Protein AF-H3H692-F1 (afdb_monomer_lite)

InterPro domains:
  IPR031825 RXLR phytopathogen effector protein [PF16810] (2-110)

Organism: Phytophthora ramorum (NCBI:txid164328)

pLDDT: mean 73.51, std 23.96, range [23.89, 97.88]

Secondary structure (DSSP, 8-state):
--STTTTTTTTS--S--------------------------------------------------SS-HHHHHHHHHHHHHHTT--HHHHHHHTT-TT--HHHHHTSTTHHHHHHHHHHHHHHHHHHHHHTT--HHHHHHHTTGGGS-TTTGGGSHHHHHHHHHHHHHHHHHHHHHTTT--------SSHHHHHHHHHHHHHTT--HHHHHHHTT-SSS-HHHHHTSTTHHHHHHHHHHHHHHHHHHHHHTT--HHHHHHHTT-TTS-HHHHTT-HHHHHHHHHHHHHHHHHHHHHHTTPPP---S---HHHHHHHHHHHHHTT--GGGG--------

Foldseek 3Di:
DPCVVVVVVPPPPPDDDDDDDDDDDDDDDDDDDDDDDDDDDDDDDDDDDDDDDDDDDDDDDDDPPDDDPPPVLVVVLVVCVVVVPDLVRVCVVLVNPPPDDPRLVPDPSNVSSVVSVVVNLVVVLVVCVVVVPDLQNLCVVLVLVVDDLVCSCVDPSLVSSLVSLLVNLVVQVVCVVVVHDDDAACYD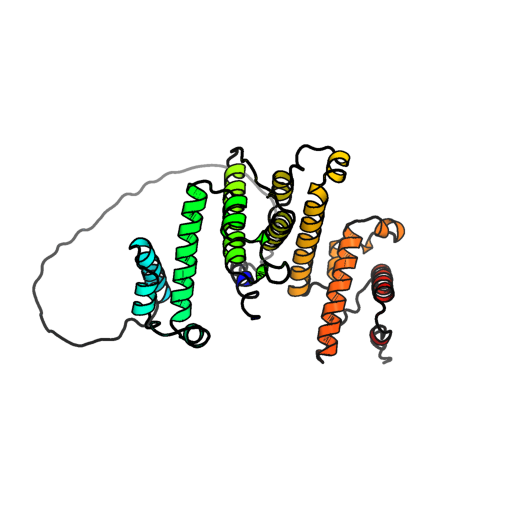DPSSNLSSLVSCLVSVPDLVSLCVNLVNPPDDPVRLVPDPSNVSSVSSVVSNLVVVLVVCLVVVPDLQNLCVVLVVVVDDPVVLVVDPSNVSSLVSLLVNVVVLVVCVVVVHDDDDDPDDDPSRVVSSVVSCVVVVHDCVVVPDPPPPPD

Radius of gyration: 30.0 Å; chains: 1; bounding box: 75×74×77 Å

Structure (mmCIF, N/CA/C/O backbone):
data_AF-H3H692-F1
#
_entry.id   AF-H3H692-F1
#
loop_
_atom_site.group_PDB
_atom_site.id
_atom_site.type_symbol
_atom_site.label_atom_id
_atom_site.label_alt_id
_atom_site.label_comp_id
_atom_site.label_asym_id
_atom_site.label_entity_id
_atom_site.label_seq_id
_atom_site.pdbx_PDB_ins_code
_atom_site.Cartn_x
_atom_site.Cartn_y
_atom_site.Cartn_z
_atom_site.occupancy
_atom_site.B_iso_or_equiv
_atom_site.auth_seq_id
_atom_site.auth_comp_id
_atom_site.auth_asym_id
_atom_site.auth_atom_id
_atom_site.pdbx_PDB_model_num
ATOM 1 N N . MET A 1 1 ? 8.472 2.999 17.090 1.00 39.91 1 MET A N 1
ATOM 2 C CA . MET A 1 1 ? 7.746 3.165 15.808 1.00 39.91 1 MET A CA 1
ATOM 3 C C . MET A 1 1 ? 8.590 2.717 14.602 1.00 39.91 1 MET A C 1
ATOM 5 O O . MET A 1 1 ? 8.836 3.499 13.700 1.00 39.91 1 MET A O 1
ATOM 9 N N . ARG A 1 2 ? 9.050 1.455 14.575 1.00 30.89 2 ARG A N 1
ATOM 10 C CA . ARG A 1 2 ? 9.648 0.794 13.387 1.00 30.89 2 ARG A CA 1
ATOM 11 C C . ARG A 1 2 ? 9.277 -0.700 13.268 1.00 30.89 2 ARG A C 1
ATOM 13 O O . ARG A 1 2 ? 9.688 -1.359 12.329 1.00 30.89 2 ARG A O 1
ATOM 20 N N . LEU A 1 3 ? 8.464 -1.226 14.191 1.00 28.61 3 LEU A N 1
ATOM 21 C CA . LEU A 1 3 ? 8.067 -2.642 14.246 1.00 28.61 3 LEU A CA 1
ATOM 22 C C . LEU A 1 3 ? 6.718 -2.935 13.567 1.00 28.61 3 LEU A C 1
ATOM 24 O O . LEU A 1 3 ? 6.466 -4.065 13.170 1.00 28.61 3 LEU A O 1
ATOM 28 N N . TYR A 1 4 ? 5.877 -1.918 13.362 1.00 33.31 4 TYR A N 1
ATOM 29 C CA . TYR A 1 4 ? 4.531 -2.100 12.805 1.00 33.31 4 TYR A CA 1
ATOM 30 C C . TYR A 1 4 ? 4.496 -2.264 11.273 1.00 33.31 4 TYR A C 1
ATOM 32 O O . TYR A 1 4 ? 3.526 -2.792 10.744 1.00 33.31 4 TYR A O 1
ATOM 40 N N . ILE A 1 5 ? 5.570 -1.897 10.562 1.00 40.03 5 ILE A N 1
ATOM 41 C CA . ILE A 1 5 ? 5.707 -2.147 9.113 1.00 40.03 5 ILE A CA 1
ATOM 42 C C . ILE A 1 5 ? 6.180 -3.590 8.838 1.00 40.03 5 ILE A C 1
ATOM 44 O O . ILE A 1 5 ? 5.895 -4.141 7.782 1.00 40.03 5 ILE A O 1
ATOM 48 N N . ILE A 1 6 ? 6.826 -4.248 9.808 1.00 36.16 6 ILE A N 1
ATOM 49 C CA . ILE A 1 6 ? 7.352 -5.615 9.647 1.00 36.16 6 ILE A CA 1
ATOM 50 C C . ILE A 1 6 ? 6.249 -6.674 9.843 1.00 36.16 6 ILE A C 1
ATOM 52 O O . ILE A 1 6 ? 6.277 -7.727 9.211 1.00 36.16 6 ILE A O 1
ATOM 56 N N . LEU A 1 7 ? 5.223 -6.390 10.650 1.00 32.09 7 LEU A N 1
ATOM 57 C CA . LEU A 1 7 ? 4.188 -7.374 10.996 1.00 32.09 7 LEU A CA 1
ATOM 58 C C . LEU A 1 7 ? 3.193 -7.685 9.863 1.00 32.09 7 LEU A C 1
ATOM 60 O O . LEU A 1 7 ? 2.619 -8.769 9.854 1.00 32.09 7 LEU A O 1
ATOM 64 N N . MET A 1 8 ? 3.054 -6.814 8.859 1.00 36.25 8 MET A N 1
ATOM 65 C CA . MET A 1 8 ? 2.225 -7.104 7.676 1.00 36.25 8 MET A CA 1
ATOM 66 C C . MET A 1 8 ? 2.935 -7.998 6.640 1.00 36.25 8 MET A C 1
ATOM 68 O O . MET A 1 8 ? 2.281 -8.517 5.741 1.00 36.25 8 MET A O 1
ATOM 72 N N . ALA A 1 9 ? 4.249 -8.225 6.769 1.00 33.97 9 ALA A N 1
ATOM 73 C CA . ALA A 1 9 ? 5.021 -9.082 5.862 1.00 33.97 9 ALA A CA 1
ATOM 74 C C . ALA A 1 9 ? 5.167 -10.541 6.349 1.00 33.97 9 ALA A C 1
ATOM 76 O O . ALA A 1 9 ? 5.563 -11.407 5.576 1.00 33.97 9 ALA A O 1
ATOM 77 N N . ALA A 1 10 ? 4.836 -10.846 7.609 1.00 31.45 10 ALA A N 1
ATOM 78 C CA . ALA A 1 10 ? 5.155 -12.140 8.228 1.00 31.45 10 ALA A CA 1
ATOM 79 C C . ALA A 1 10 ? 4.067 -13.229 8.096 1.00 31.45 10 ALA A C 1
ATOM 81 O O . ALA A 1 10 ? 4.288 -14.357 8.527 1.00 31.45 10 ALA A O 1
ATOM 82 N N . VAL A 1 11 ? 2.905 -12.938 7.498 1.00 32.97 11 VAL A N 1
ATOM 83 C CA . VAL A 1 11 ? 1.755 -13.873 7.476 1.00 32.97 11 VAL A CA 1
ATOM 84 C C . VAL A 1 11 ? 1.663 -14.718 6.187 1.00 32.97 11 VAL A C 1
ATOM 86 O O . VAL A 1 11 ? 0.838 -15.619 6.113 1.00 32.97 11 VAL A O 1
ATOM 89 N N . PHE A 1 12 ? 2.544 -14.531 5.194 1.00 36.47 12 PHE A N 1
ATOM 90 C CA . PHE A 1 12 ? 2.452 -15.248 3.903 1.00 36.47 12 PHE A CA 1
ATOM 91 C C . PHE A 1 12 ? 3.650 -16.139 3.513 1.00 36.47 12 PHE A C 1
ATOM 93 O O . PHE A 1 12 ? 3.711 -16.601 2.377 1.00 36.47 12 PHE A O 1
ATOM 100 N N . SER A 1 13 ? 4.560 -16.470 4.437 1.00 32.00 13 SER A N 1
ATOM 101 C CA . SER A 1 13 ? 5.749 -17.301 4.132 1.00 32.00 13 SER A CA 1
ATOM 102 C C . SER A 1 13 ? 5.693 -18.748 4.641 1.00 32.00 13 SER A C 1
ATOM 104 O O . SER A 1 13 ? 6.731 -19.345 4.916 1.00 32.00 13 SER A O 1
ATOM 106 N N . GLN A 1 14 ? 4.511 -19.358 4.744 1.00 31.31 14 GLN A N 1
ATOM 107 C CA . GLN A 1 14 ? 4.393 -20.797 5.014 1.00 31.31 14 GLN A CA 1
ATOM 108 C C . GLN A 1 14 ? 3.397 -21.454 4.062 1.00 31.31 14 GLN A C 1
ATOM 110 O O . GLN A 1 14 ? 2.256 -21.686 4.431 1.00 31.31 14 GLN A O 1
ATOM 115 N N . LEU A 1 15 ? 3.846 -21.745 2.836 1.00 36.84 15 LEU A N 1
ATOM 116 C CA . LEU A 1 15 ? 3.516 -22.974 2.099 1.00 36.84 15 LEU A CA 1
ATOM 117 C C . LEU A 1 15 ? 4.352 -23.038 0.804 1.00 36.84 15 LEU A C 1
ATOM 119 O O . LEU A 1 15 ? 3.870 -22.712 -0.273 1.00 36.84 15 LEU A O 1
ATOM 123 N N . ALA A 1 16 ? 5.628 -23.421 0.905 1.00 33.88 16 ALA A N 1
ATOM 124 C CA . ALA A 1 16 ? 6.398 -23.942 -0.233 1.00 33.88 16 ALA A CA 1
ATOM 125 C C . ALA A 1 16 ? 7.720 -24.567 0.240 1.00 33.88 16 ALA A C 1
ATOM 127 O O . ALA A 1 16 ? 8.800 -24.078 -0.069 1.00 33.88 16 ALA A O 1
ATOM 128 N N . THR A 1 17 ? 7.648 -25.667 0.985 1.00 34.16 17 THR A N 1
ATOM 129 C CA . THR A 1 17 ? 8.783 -26.588 1.127 1.00 34.16 17 THR A CA 1
ATOM 130 C C . THR A 1 17 ? 8.265 -28.012 1.225 1.00 34.16 17 THR A C 1
ATOM 132 O O . THR A 1 17 ? 7.883 -28.476 2.293 1.00 34.16 17 THR A O 1
ATOM 135 N N . SER A 1 18 ? 8.242 -28.705 0.088 1.00 32.44 18 SER A N 1
ATOM 136 C CA . SER A 1 18 ? 8.521 -30.142 -0.029 1.00 32.44 18 SER A CA 1
ATOM 137 C C . SER A 1 18 ? 8.597 -30.506 -1.510 1.00 32.44 18 SER A C 1
ATOM 139 O O . SER A 1 18 ? 7.632 -30.297 -2.239 1.00 32.44 18 SER A O 1
ATOM 141 N N . GLY A 1 19 ? 9.732 -31.061 -1.940 1.00 31.19 19 GLY A N 1
ATOM 142 C CA . GLY A 1 19 ? 9.829 -31.772 -3.215 1.00 31.19 19 GLY A CA 1
ATOM 143 C C . GLY A 1 19 ? 11.174 -31.647 -3.924 1.00 31.19 19 GLY A C 1
ATOM 144 O O . GLY A 1 19 ? 11.251 -31.015 -4.972 1.00 31.19 19 GLY A O 1
ATOM 145 N N . THR A 1 20 ? 12.222 -32.275 -3.387 1.00 33.16 20 THR A N 1
ATOM 146 C CA . THR A 1 20 ? 13.475 -32.507 -4.119 1.00 33.16 20 THR A CA 1
ATOM 147 C C . THR A 1 20 ? 13.388 -33.832 -4.890 1.00 33.16 20 THR A C 1
ATOM 149 O O . THR A 1 20 ? 13.137 -34.873 -4.296 1.00 33.16 20 THR A O 1
ATOM 152 N N . LEU A 1 21 ? 13.581 -33.727 -6.208 1.00 31.89 21 LEU A N 1
ATOM 153 C CA . LEU A 1 21 ? 14.109 -34.664 -7.219 1.00 31.89 21 LEU A CA 1
ATOM 154 C C . LEU A 1 21 ? 14.092 -36.189 -6.975 1.00 31.89 21 LEU A C 1
ATOM 156 O O . LEU A 1 21 ? 14.793 -36.707 -6.112 1.00 31.89 21 LEU A O 1
ATOM 160 N N . ALA A 1 22 ? 13.522 -36.907 -7.949 1.00 31.30 22 ALA A N 1
ATOM 161 C CA . ALA A 1 22 ? 14.117 -38.134 -8.481 1.00 31.30 22 ALA A CA 1
ATOM 162 C C . ALA A 1 22 ? 13.913 -38.194 -10.006 1.00 31.30 22 ALA A C 1
ATOM 164 O O . ALA A 1 22 ? 12.801 -38.047 -10.508 1.00 31.30 22 ALA A O 1
ATOM 165 N N . SER A 1 23 ? 15.017 -38.384 -10.728 1.00 32.56 23 SER A N 1
ATOM 166 C CA . SER A 1 23 ? 15.076 -38.648 -12.166 1.00 32.56 23 SER A CA 1
ATOM 167 C C . SER A 1 23 ? 15.065 -40.159 -12.400 1.00 32.56 23 SER A C 1
ATOM 169 O O . SER A 1 23 ? 15.817 -40.878 -11.745 1.00 32.56 23 SER A O 1
ATOM 171 N N . SER A 1 24 ? 14.259 -40.639 -13.346 1.00 28.70 24 SER A N 1
ATOM 172 C CA . SER A 1 24 ? 14.501 -41.903 -14.048 1.00 28.70 24 SER A CA 1
ATOM 173 C C . SER A 1 24 ? 13.752 -41.917 -15.381 1.00 28.70 24 SER A C 1
ATOM 175 O O . SER A 1 24 ? 12.666 -41.359 -15.521 1.00 28.70 24 SER A O 1
ATOM 177 N N . SER A 1 25 ? 14.397 -42.518 -16.372 1.00 30.81 25 SER A N 1
ATOM 178 C CA . SER A 1 25 ? 14.137 -42.420 -17.802 1.00 30.81 25 SER A CA 1
ATOM 179 C C . SER A 1 25 ? 13.349 -43.622 -18.347 1.00 30.81 25 SER A C 1
ATOM 181 O O . SER A 1 25 ? 13.501 -44.738 -17.864 1.00 30.81 25 SER A O 1
ATOM 183 N N . HIS A 1 26 ? 12.649 -43.361 -19.459 1.00 28.78 26 HIS A N 1
ATOM 184 C CA . HIS A 1 26 ? 12.311 -44.248 -20.589 1.00 28.78 26 HIS A CA 1
ATOM 185 C C . HIS A 1 26 ? 10.948 -44.985 -20.706 1.00 28.78 26 HIS A C 1
ATOM 187 O O . HIS A 1 26 ? 10.668 -45.964 -20.031 1.00 28.78 2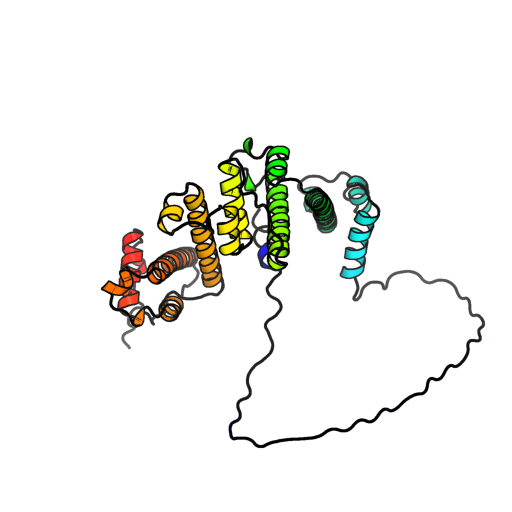6 HIS A O 1
ATOM 193 N N . ARG A 1 27 ? 10.250 -44.555 -21.783 1.00 27.77 27 ARG A N 1
ATOM 194 C CA . ARG A 1 27 ? 9.509 -45.272 -22.858 1.00 27.77 27 ARG A CA 1
ATOM 195 C C . ARG A 1 27 ? 8.093 -45.861 -22.634 1.00 27.77 27 ARG A C 1
ATOM 197 O O . ARG A 1 27 ? 7.958 -46.975 -22.164 1.00 27.77 27 ARG A O 1
ATOM 204 N N . VAL A 1 28 ? 7.113 -45.129 -23.208 1.00 33.50 28 VAL A N 1
ATOM 205 C CA . VAL A 1 28 ? 6.146 -45.469 -24.308 1.00 33.50 28 VAL A CA 1
ATOM 206 C C . VAL A 1 28 ? 5.083 -46.584 -24.083 1.00 33.50 28 VAL A C 1
ATOM 208 O O . VAL A 1 28 ? 5.351 -47.557 -23.394 1.00 33.50 28 VAL A O 1
ATOM 211 N N . PRO A 1 29 ? 3.850 -46.432 -24.639 1.00 50.91 29 PRO A N 1
ATOM 212 C CA . PRO A 1 29 ? 2.584 -46.785 -23.986 1.00 50.91 29 PRO A CA 1
ATOM 213 C C . PRO A 1 29 ? 1.888 -48.027 -24.570 1.00 50.91 29 PRO A C 1
ATOM 215 O O . PRO A 1 29 ? 2.261 -48.499 -25.639 1.00 50.91 29 PRO A O 1
ATOM 218 N N . THR A 1 30 ? 0.804 -48.486 -23.925 1.00 28.39 30 THR A N 1
ATOM 219 C CA . THR A 1 30 ? -0.355 -49.141 -24.578 1.00 28.39 30 THR A CA 1
ATOM 220 C C . THR A 1 30 ? -1.549 -49.322 -23.611 1.00 28.39 30 THR A C 1
ATOM 222 O O . THR A 1 30 ? -1.408 -49.869 -22.527 1.00 28.39 30 THR A O 1
ATOM 225 N N . SER A 1 31 ? -2.711 -48.815 -24.041 1.00 26.98 31 SER A N 1
ATOM 226 C CA . SER A 1 31 ? -4.092 -49.354 -23.958 1.00 26.98 31 SER A CA 1
ATOM 227 C C . SER A 1 31 ? -4.656 -50.097 -22.716 1.00 26.98 31 SER A C 1
ATOM 229 O O . SER A 1 31 ? -4.284 -51.228 -22.442 1.00 26.98 31 SER A O 1
ATOM 231 N N . SER A 1 32 ? -5.767 -49.537 -22.196 1.00 25.69 32 SER A N 1
ATOM 232 C CA . SER A 1 32 ? -7.129 -50.137 -22.186 1.00 25.69 32 SER A CA 1
ATOM 233 C C . SER A 1 32 ? -7.620 -51.155 -21.116 1.00 25.69 32 SER A C 1
ATOM 235 O O . SER A 1 32 ? -7.211 -52.306 -21.113 1.00 25.69 32 SER A O 1
ATOM 237 N N . ILE A 1 33 ? -8.714 -50.737 -20.433 1.00 25.56 33 ILE A N 1
ATOM 238 C CA . ILE A 1 33 ? -10.006 -51.445 -20.159 1.00 25.56 33 ILE A CA 1
ATOM 239 C C . ILE A 1 33 ? -10.260 -52.150 -18.784 1.00 25.56 33 ILE A C 1
ATOM 241 O O . ILE A 1 33 ? -9.449 -52.924 -18.291 1.00 25.56 33 ILE A O 1
ATOM 245 N N . THR A 1 34 ? -11.495 -51.911 -18.272 1.00 26.95 34 THR A N 1
ATOM 246 C CA . THR A 1 34 ? -12.368 -52.619 -17.270 1.00 26.95 34 THR A CA 1
ATOM 247 C C . THR A 1 34 ? -12.003 -52.588 -15.774 1.00 26.95 34 THR A C 1
ATOM 249 O O . THR A 1 34 ? -10.893 -52.928 -15.403 1.00 26.95 34 THR A O 1
ATOM 252 N N . SER A 1 35 ? -12.842 -52.034 -14.876 1.00 25.56 35 SER A N 1
ATOM 253 C CA . SER A 1 35 ? -14.154 -52.501 -14.341 1.00 25.56 35 SER A CA 1
ATOM 254 C C . SER A 1 35 ? -14.031 -53.678 -13.365 1.00 25.56 35 SER A C 1
ATOM 256 O O . SER A 1 35 ? -13.648 -54.757 -13.796 1.00 25.56 35 SER A O 1
ATOM 258 N N . LEU A 1 36 ? -14.402 -53.466 -12.090 1.00 26.14 36 LEU A N 1
ATOM 259 C CA . LEU A 1 36 ? -15.300 -54.344 -11.317 1.00 26.14 36 LEU A CA 1
ATOM 260 C C . LEU A 1 36 ? -15.563 -53.808 -9.898 1.00 26.14 36 LEU A C 1
ATOM 262 O O . LEU A 1 36 ? -14.645 -53.449 -9.163 1.00 26.14 36 LEU A O 1
ATOM 266 N N . ASP A 1 37 ? -16.851 -53.783 -9.563 1.00 26.72 37 ASP A N 1
ATOM 267 C CA . ASP A 1 37 ? -17.446 -53.582 -8.244 1.00 26.72 37 ASP A CA 1
ATOM 268 C C . ASP A 1 37 ? -17.065 -54.685 -7.244 1.00 26.72 37 ASP A C 1
ATOM 270 O O . ASP A 1 37 ? -16.905 -55.841 -7.634 1.00 26.72 37 ASP A O 1
ATOM 274 N N . ALA A 1 38 ? -17.051 -54.350 -5.948 1.00 27.84 38 ALA A N 1
ATOM 275 C CA . ALA A 1 38 ? -17.611 -55.204 -4.894 1.00 27.84 38 ALA A CA 1
ATOM 276 C C . ALA A 1 38 ? -17.730 -54.443 -3.559 1.00 27.84 38 ALA A C 1
ATOM 278 O O . ALA A 1 38 ? -16.742 -54.047 -2.942 1.00 27.84 38 ALA A O 1
ATOM 279 N N . GLU A 1 39 ? -18.977 -54.288 -3.114 1.00 23.89 39 GLU A N 1
ATOM 280 C CA . GLU A 1 39 ? -19.403 -53.975 -1.748 1.00 23.89 39 GLU A CA 1
ATOM 281 C C . GLU A 1 39 ? -18.806 -54.948 -0.719 1.00 23.89 39 GLU A C 1
ATOM 283 O O . GLU A 1 39 ? -18.678 -56.127 -1.029 1.00 23.89 39 GLU A O 1
ATOM 288 N N . HIS A 1 40 ? -18.585 -54.510 0.531 1.00 27.12 40 HIS A N 1
ATOM 289 C CA . HIS A 1 40 ? -18.719 -55.361 1.727 1.00 27.12 40 HIS A CA 1
ATOM 290 C C . HIS A 1 40 ? -19.190 -54.532 2.939 1.00 27.12 40 HIS A C 1
ATOM 292 O O . HIS A 1 40 ? -18.594 -53.524 3.316 1.00 27.12 40 HIS A O 1
ATOM 298 N N . LYS A 1 41 ? -20.303 -54.982 3.528 1.00 27.36 41 LYS A N 1
ATOM 299 C CA . LYS A 1 41 ? -21.043 -54.434 4.675 1.00 27.36 41 LYS A CA 1
ATOM 300 C C . LYS A 1 41 ? -20.658 -55.152 5.984 1.00 27.36 41 LYS A C 1
ATOM 302 O O . LYS A 1 41 ? -20.731 -56.372 5.996 1.00 27.36 41 LYS A O 1
ATOM 307 N N . PHE A 1 42 ? -20.442 -54.359 7.054 1.00 25.73 42 PHE A N 1
ATOM 308 C CA . PHE A 1 42 ? -20.808 -54.548 8.491 1.00 25.73 42 PHE A CA 1
ATOM 309 C C . PHE A 1 42 ? -20.266 -55.784 9.276 1.00 25.73 42 PHE A C 1
ATOM 311 O O . PHE A 1 42 ? -19.971 -56.791 8.649 1.00 25.73 42 PHE A O 1
ATOM 318 N N . PRO A 1 43 ? -20.136 -55.766 10.639 1.00 36.59 43 PRO A N 1
ATOM 319 C CA . PRO A 1 43 ? -21.038 -55.095 11.588 1.00 36.59 43 PRO A CA 1
ATOM 320 C C . PRO A 1 43 ? -20.445 -54.410 12.840 1.00 36.59 43 PRO A C 1
ATOM 322 O O . PRO A 1 43 ? -19.276 -54.517 13.198 1.00 36.59 43 PRO A O 1
ATOM 325 N N . ALA A 1 44 ? -21.359 -53.687 13.492 1.00 28.64 44 ALA A N 1
ATOM 326 C CA . ALA A 1 44 ? -21.261 -53.026 14.782 1.00 28.64 44 ALA A CA 1
ATOM 327 C C . ALA A 1 44 ? -21.301 -54.013 15.962 1.00 28.64 44 ALA A C 1
ATOM 329 O O . ALA A 1 44 ? -22.036 -54.994 15.916 1.00 28.64 44 ALA A O 1
ATOM 330 N N . ASN A 1 45 ? -20.609 -53.670 17.052 1.00 29.97 45 ASN A N 1
ATOM 331 C CA . ASN A 1 45 ? -20.823 -54.251 18.377 1.00 29.97 45 ASN A CA 1
ATOM 332 C C . ASN A 1 45 ? -21.095 -53.133 19.394 1.00 29.97 45 ASN A C 1
ATOM 334 O O . ASN A 1 45 ? -20.244 -52.283 19.651 1.00 29.97 45 ASN A O 1
ATOM 338 N N . TYR A 1 46 ? -22.297 -53.170 19.968 1.00 28.30 46 TYR A N 1
ATOM 339 C CA . TYR A 1 46 ? -22.684 -52.509 21.213 1.00 28.30 46 TYR A CA 1
ATOM 340 C C . TYR A 1 46 ? -22.360 -53.441 22.388 1.00 28.30 46 TYR A C 1
ATOM 342 O O . TYR A 1 46 ? -22.711 -54.613 22.315 1.00 28.30 46 TYR A O 1
ATOM 350 N N . PHE A 1 47 ? -21.809 -52.922 23.492 1.00 30.28 47 PHE A N 1
ATOM 351 C CA . PHE A 1 47 ? -21.955 -53.531 24.824 1.00 30.28 47 PHE A CA 1
ATOM 352 C C . PHE A 1 47 ? -22.030 -52.450 25.925 1.00 30.28 47 PHE A C 1
ATOM 354 O O . PHE A 1 47 ? -21.071 -51.740 26.205 1.00 30.28 47 PHE A O 1
ATOM 361 N N . THR A 1 48 ? -23.253 -52.317 26.445 1.00 30.50 48 THR A N 1
ATOM 362 C CA . THR A 1 48 ? -23.729 -52.078 27.825 1.00 30.50 48 THR A CA 1
ATOM 363 C C . THR A 1 48 ? -22.941 -51.248 28.851 1.00 30.50 48 THR A C 1
ATOM 365 O O . THR A 1 48 ? -21.812 -51.545 29.228 1.00 30.50 48 THR A O 1
ATOM 368 N N . VAL A 1 49 ? -23.699 -50.314 29.433 1.00 35.31 49 VAL A N 1
ATOM 369 C CA . VAL A 1 49 ? -23.559 -49.658 30.743 1.00 35.31 49 VAL A CA 1
ATOM 370 C C . VAL A 1 49 ? -23.880 -50.635 31.885 1.00 35.31 49 VAL A C 1
ATOM 372 O O . VAL A 1 49 ? -24.894 -51.318 31.794 1.00 35.31 49 VAL A O 1
ATOM 375 N N . ASP A 1 50 ? -23.105 -50.621 32.979 1.00 30.58 50 ASP A N 1
ATOM 376 C CA . ASP A 1 50 ? -23.662 -50.596 34.345 1.00 30.58 50 ASP A CA 1
ATOM 377 C C . ASP A 1 50 ? -22.627 -50.126 35.386 1.00 30.58 50 ASP A C 1
ATOM 379 O O . ASP A 1 50 ? -21.433 -50.407 35.275 1.00 30.58 50 ASP A O 1
ATOM 383 N N . GLY A 1 51 ? -23.071 -49.341 36.372 1.00 33.19 51 GLY A N 1
ATOM 384 C CA . GLY A 1 51 ? -22.201 -48.582 37.278 1.00 33.19 51 GLY A CA 1
ATOM 385 C C . GLY A 1 51 ? -22.238 -48.997 38.751 1.00 33.19 51 GLY A C 1
ATOM 386 O O . GLY A 1 51 ? -23.177 -49.642 39.201 1.00 33.19 51 GLY A O 1
ATOM 387 N N . ARG A 1 52 ? -21.248 -48.522 39.532 1.00 30.88 52 ARG A N 1
ATOM 388 C CA . ARG A 1 52 ? -21.422 -47.835 40.838 1.00 30.88 52 ARG A CA 1
ATOM 389 C C . ARG A 1 52 ? -20.082 -47.505 41.533 1.00 30.88 52 ARG A C 1
ATOM 391 O O . ARG A 1 52 ? -19.293 -48.385 41.832 1.00 30.88 52 ARG A O 1
ATOM 398 N N . ARG A 1 53 ? -19.956 -46.215 41.887 1.00 30.94 53 ARG A N 1
ATOM 399 C CA . ARG A 1 53 ? -19.291 -45.578 43.053 1.00 30.94 53 ARG A CA 1
ATOM 400 C C . ARG A 1 53 ? -17.826 -45.912 43.401 1.00 30.94 53 ARG A C 1
ATOM 402 O O . ARG A 1 53 ? -17.541 -46.922 44.026 1.00 30.94 53 ARG A O 1
ATOM 409 N N . SER A 1 54 ? -16.978 -44.882 43.313 1.00 32.16 54 SER A N 1
ATOM 410 C CA . SER A 1 54 ? -16.083 -44.513 44.422 1.00 32.16 54 SER A CA 1
ATOM 411 C C . SER A 1 54 ? -15.874 -42.996 44.451 1.00 32.16 54 SER A C 1
ATOM 413 O O . SER A 1 54 ? -15.321 -42.411 43.525 1.00 32.16 54 SER A O 1
ATOM 415 N N . LEU A 1 55 ? -16.378 -42.357 45.509 1.00 38.09 55 LEU A N 1
ATOM 416 C CA . LEU A 1 55 ? -16.093 -40.972 45.873 1.00 38.09 55 LEU A CA 1
ATOM 417 C C . LEU A 1 55 ? -14.830 -40.959 46.739 1.00 38.09 55 LEU A C 1
ATOM 419 O O . LEU A 1 55 ? -14.857 -41.459 47.863 1.00 38.09 55 LEU A O 1
ATOM 423 N N . ARG A 1 56 ? -13.764 -40.311 46.264 1.00 40.12 56 ARG A N 1
ATOM 424 C CA . ARG A 1 56 ? -12.798 -39.626 47.131 1.00 40.12 56 ARG A CA 1
ATOM 425 C C . ARG A 1 56 ? -12.495 -38.257 46.544 1.00 40.12 56 ARG A C 1
ATOM 427 O O . ARG A 1 56 ? -12.095 -38.131 45.392 1.00 40.12 56 ARG A O 1
ATOM 434 N N . ALA A 1 57 ? -12.766 -37.248 47.357 1.00 33.88 57 ALA A N 1
ATOM 435 C CA . ALA A 1 57 ? -12.519 -35.854 47.071 1.00 33.88 57 ALA A CA 1
ATOM 436 C C . ALA A 1 57 ? -11.022 -35.501 47.133 1.00 33.88 57 ALA A C 1
ATOM 438 O O . ALA A 1 57 ? -10.238 -36.151 47.824 1.00 33.88 57 ALA A O 1
ATOM 439 N N . SER A 1 58 ? -10.729 -34.390 46.450 1.00 37.75 58 SER A N 1
ATOM 440 C CA . SER A 1 58 ? -9.633 -33.428 46.618 1.00 37.75 58 SER A CA 1
ATOM 441 C C . SER A 1 58 ? -8.191 -33.888 46.378 1.00 37.75 58 SER A C 1
ATOM 443 O O . SER A 1 58 ? -7.537 -34.402 47.282 1.00 37.75 58 SER A O 1
ATOM 445 N N . LYS A 1 59 ? -7.629 -33.461 45.239 1.00 27.95 59 LYS A N 1
ATOM 446 C CA . LYS A 1 59 ? -6.463 -32.569 45.267 1.00 27.95 59 LYS A CA 1
ATOM 447 C C . LYS A 1 59 ? -6.447 -31.650 44.041 1.00 27.95 59 LYS A C 1
ATOM 449 O O . LYS A 1 59 ? -6.951 -31.987 42.980 1.00 27.95 59 LYS A O 1
ATOM 454 N N . SER A 1 60 ? -5.970 -30.453 44.319 1.00 31.58 60 SER A N 1
ATOM 455 C CA . SER A 1 60 ? -5.963 -29.200 43.581 1.00 31.58 60 SER A CA 1
ATOM 456 C C . SER A 1 60 ? -5.130 -29.198 42.298 1.00 31.58 60 SER A C 1
ATOM 458 O O . SER A 1 60 ? -4.073 -29.812 42.298 1.00 31.58 60 SER A O 1
ATOM 460 N N . ILE A 1 61 ? -5.600 -28.384 41.343 1.00 39.75 61 ILE A N 1
ATOM 461 C CA . ILE A 1 61 ? -4.883 -27.317 40.610 1.00 39.75 61 ILE A CA 1
ATOM 462 C C . ILE A 1 61 ? -3.594 -27.703 39.866 1.00 39.75 61 ILE A C 1
ATOM 464 O O . ILE A 1 61 ? -2.684 -28.296 40.429 1.00 39.75 61 ILE A O 1
ATOM 468 N N . ASP A 1 62 ? -3.533 -27.178 38.642 1.00 37.31 62 ASP A N 1
ATOM 469 C CA . ASP A 1 62 ? -2.386 -27.071 37.738 1.00 37.31 62 ASP A CA 1
ATOM 470 C C . ASP A 1 62 ? -1.977 -28.346 37.017 1.00 37.31 62 ASP A C 1
ATOM 472 O O . ASP A 1 62 ? -1.087 -29.056 37.452 1.00 37.31 62 ASP A O 1
ATOM 476 N N . ASP A 1 63 ? -2.607 -28.572 35.860 1.00 36.50 63 ASP A N 1
ATOM 477 C CA . ASP A 1 63 ? -1.966 -29.210 34.700 1.00 36.50 63 ASP A CA 1
ATOM 478 C C . ASP A 1 63 ? -2.728 -28.866 33.394 1.00 36.50 63 ASP A C 1
ATOM 480 O O . ASP A 1 63 ? -2.963 -29.705 32.526 1.00 36.50 63 ASP A O 1
ATOM 484 N N . GLU A 1 64 ? -3.122 -27.594 33.220 1.00 38.22 64 GLU A N 1
ATOM 485 C CA . GLU A 1 64 ? -3.606 -27.055 31.929 1.00 38.22 64 GLU A CA 1
ATOM 486 C C . GLU A 1 64 ? -2.482 -26.363 31.134 1.00 38.22 64 GLU A C 1
ATOM 488 O O . GLU A 1 64 ? -2.689 -25.369 30.43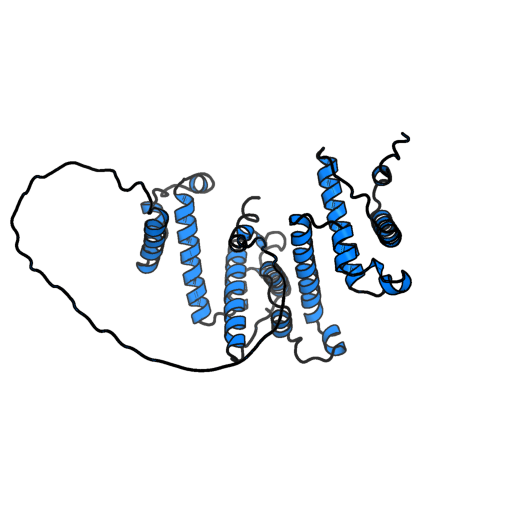8 1.00 38.22 64 GLU A O 1
ATOM 493 N N . GLU A 1 65 ? -1.257 -26.875 31.217 1.00 40.91 65 GLU A N 1
ATOM 494 C CA . GLU A 1 65 ? -0.110 -26.272 30.543 1.00 40.91 65 GLU A CA 1
ATOM 495 C C . GLU A 1 65 ? 0.639 -27.297 29.702 1.00 40.91 65 GLU A C 1
ATOM 497 O O . GLU A 1 65 ? 1.779 -27.638 29.983 1.00 40.91 65 GLU A O 1
ATOM 502 N N . ARG A 1 66 ? -0.000 -27.799 28.641 1.00 46.22 66 ARG A N 1
ATOM 503 C CA . ARG A 1 66 ? 0.700 -28.303 27.448 1.00 46.22 66 ARG A CA 1
ATOM 504 C C . ARG A 1 66 ? -0.308 -28.585 26.331 1.00 46.22 66 ARG A C 1
ATOM 506 O O . ARG A 1 66 ? -1.038 -29.562 26.368 1.00 46.22 66 ARG A O 1
ATOM 513 N N . VAL A 1 67 ? -0.266 -27.736 25.298 1.00 38.03 67 VAL A N 1
ATOM 514 C CA . VAL A 1 67 ? -0.784 -27.938 23.921 1.00 38.03 67 VAL A CA 1
ATOM 515 C C . VAL A 1 67 ? -2.089 -27.210 23.497 1.00 38.03 67 VAL A C 1
ATOM 517 O O . VAL A 1 67 ? -2.343 -27.147 22.300 1.00 38.03 67 VAL A O 1
ATOM 520 N N . ILE A 1 68 ? -2.843 -26.485 24.351 1.00 37.44 68 ILE A N 1
ATOM 521 C CA . ILE A 1 68 ? -3.985 -25.642 23.872 1.00 37.44 68 ILE A CA 1
ATOM 522 C C . ILE A 1 68 ? -4.057 -24.177 24.419 1.00 37.44 68 ILE A C 1
ATOM 524 O O . ILE A 1 68 ? -5.092 -23.761 24.938 1.00 37.44 68 ILE A O 1
ATOM 528 N N . PRO A 1 69 ? -3.033 -23.303 24.274 1.00 55.12 69 PRO A N 1
ATOM 529 C CA . PRO A 1 69 ? -3.173 -21.877 24.635 1.00 55.12 69 PRO A CA 1
ATOM 530 C C . PRO A 1 69 ? -3.820 -21.004 23.545 1.00 55.12 69 PRO A C 1
ATOM 532 O O . PRO A 1 69 ? -4.434 -19.985 23.843 1.00 55.12 69 PRO A O 1
ATOM 535 N N . ALA A 1 70 ? -3.676 -21.356 22.263 1.00 49.22 70 ALA A N 1
ATOM 536 C CA . ALA A 1 70 ? -4.139 -20.507 21.158 1.00 49.22 70 ALA A CA 1
ATOM 537 C C . ALA A 1 70 ? -5.658 -20.614 20.914 1.00 49.22 70 ALA A C 1
ATOM 539 O O . ALA A 1 70 ? -6.318 -19.609 20.646 1.00 49.22 70 ALA A O 1
ATOM 540 N N . ILE A 1 71 ? -6.221 -21.819 21.066 1.00 44.66 71 ILE A N 1
ATOM 541 C CA . ILE A 1 71 ? -7.641 -22.096 20.803 1.00 44.66 71 ILE A CA 1
ATOM 542 C C . ILE A 1 71 ? -8.523 -21.526 21.929 1.00 44.66 71 ILE A C 1
ATOM 544 O O . ILE A 1 71 ? -9.494 -20.834 21.634 1.00 44.66 71 ILE A O 1
ATOM 548 N N . SER A 1 72 ? -8.153 -21.681 23.212 1.00 64.44 72 SER A N 1
ATOM 549 C CA . SER A 1 72 ? -8.885 -21.070 24.347 1.00 64.44 72 SER A CA 1
ATOM 550 C C . SER A 1 72 ? -8.919 -19.537 24.273 1.00 64.44 72 SER A C 1
ATOM 552 O O . SER A 1 72 ? -9.884 -18.885 24.675 1.00 64.44 72 SER A O 1
ATOM 554 N N . LYS A 1 73 ? -7.872 -18.956 23.695 1.00 61.41 73 LYS A N 1
ATOM 555 C CA . LYS A 1 73 ? -7.641 -17.519 23.593 1.00 61.41 73 LYS A CA 1
ATOM 556 C C . LYS A 1 73 ? -8.407 -16.863 22.442 1.00 61.41 73 LYS A C 1
ATOM 558 O O . LYS A 1 73 ? -9.070 -15.856 22.680 1.00 61.41 73 LYS A O 1
ATOM 563 N N . TRP A 1 74 ? -8.421 -17.466 21.247 1.00 57.09 74 TRP A N 1
ATOM 564 C CA . TRP A 1 74 ? -9.335 -17.069 20.161 1.00 57.09 74 TRP A CA 1
ATOM 565 C C . TRP A 1 74 ? -10.803 -17.228 20.581 1.00 57.09 74 TRP A C 1
ATOM 567 O O . TRP A 1 74 ? -11.620 -16.342 20.313 1.00 57.09 74 TRP A O 1
ATOM 577 N N . MET A 1 75 ? -11.127 -18.304 21.313 1.00 58.19 75 MET A N 1
ATOM 578 C CA . MET A 1 75 ? -12.474 -18.522 21.845 1.00 58.19 75 MET A CA 1
ATOM 579 C C . MET A 1 75 ? -12.887 -17.428 22.838 1.00 58.19 75 MET A C 1
ATOM 581 O O . MET A 1 75 ? -14.018 -16.961 22.758 1.00 58.19 75 MET A O 1
ATOM 585 N N . LYS A 1 76 ? -11.991 -16.944 23.714 1.00 71.00 76 LYS A N 1
ATOM 586 C CA . LYS A 1 76 ? -12.293 -15.843 24.654 1.00 71.00 76 LYS A CA 1
ATOM 587 C C . LYS A 1 76 ? -12.539 -14.504 23.956 1.00 71.00 76 LYS A C 1
ATOM 589 O O . LYS A 1 76 ? -13.522 -13.841 24.278 1.00 71.00 76 LYS A O 1
ATOM 594 N N . THR A 1 77 ? -11.714 -14.108 22.981 1.00 68.19 77 THR A N 1
ATOM 595 C CA . THR A 1 77 ? -11.967 -12.860 22.233 1.00 68.19 77 THR A CA 1
ATOM 596 C C . THR A 1 77 ? -13.259 -12.963 21.423 1.00 68.19 77 THR A C 1
ATOM 598 O O . THR A 1 77 ? -14.089 -12.059 21.468 1.00 68.19 77 THR A O 1
ATOM 601 N N . THR A 1 78 ? -13.476 -14.089 20.740 1.00 69.81 78 THR A N 1
ATOM 602 C CA . THR A 1 78 ? -14.709 -14.347 19.982 1.00 69.81 78 THR A CA 1
ATOM 603 C C . THR A 1 78 ? -15.934 -14.339 20.897 1.00 69.81 78 THR A C 1
ATOM 605 O O . THR A 1 78 ? -16.958 -13.758 20.545 1.00 69.81 78 THR A O 1
ATOM 608 N N . PHE A 1 79 ? -15.816 -14.901 22.103 1.00 79.19 79 PHE A N 1
ATOM 609 C CA . PHE A 1 79 ? -16.851 -14.869 23.130 1.00 79.19 79 PHE A CA 1
ATOM 610 C C . PHE A 1 79 ? -17.157 -13.445 23.605 1.00 79.19 79 PHE A C 1
ATOM 612 O O . PHE A 1 79 ? -18.325 -13.063 23.620 1.00 79.19 79 PHE A O 1
ATOM 619 N N . TRP A 1 80 ? -16.153 -12.632 23.952 1.00 81.44 80 TRP A N 1
ATOM 620 C CA . TRP A 1 80 ? -16.376 -11.243 24.381 1.00 81.44 80 TRP A CA 1
ATOM 621 C C . TRP A 1 80 ? -17.046 -10.404 23.304 1.00 81.44 80 TRP A C 1
ATOM 623 O O . TRP A 1 80 ? -17.957 -9.635 23.601 1.00 81.44 80 TRP A O 1
ATOM 633 N N . LEU A 1 81 ? -16.649 -10.603 22.051 1.00 81.50 81 LEU A N 1
ATOM 634 C CA . LEU A 1 81 ? -17.276 -9.917 20.935 1.00 81.50 81 LEU A CA 1
ATOM 635 C C . LEU A 1 81 ? -18.717 -10.406 20.707 1.00 81.50 81 LEU A C 1
ATOM 637 O O . LEU A 1 81 ? -19.617 -9.591 20.535 1.00 81.50 81 LEU A O 1
ATOM 641 N N . ASN A 1 82 ? -18.964 -11.723 20.727 1.00 74.81 82 ASN A N 1
ATOM 642 C CA . ASN A 1 82 ? -20.306 -12.306 20.554 1.00 74.81 82 ASN A CA 1
ATOM 643 C C . ASN A 1 82 ? -21.268 -11.937 21.682 1.00 74.81 82 ASN A C 1
ATOM 645 O O . ASN A 1 82 ? -22.459 -11.789 21.443 1.00 74.81 82 ASN A O 1
ATOM 649 N N . THR A 1 83 ? -20.754 -11.769 22.896 1.00 77.56 83 THR A N 1
ATOM 650 C CA . THR A 1 83 ? -21.544 -11.352 24.061 1.00 77.56 83 THR A CA 1
ATOM 651 C C . THR A 1 83 ? -21.632 -9.833 24.212 1.00 77.56 83 THR A C 1
ATOM 653 O O . THR A 1 83 ? -22.186 -9.360 25.203 1.00 77.56 83 THR A O 1
ATOM 656 N N . GLY A 1 84 ? -21.097 -9.068 23.250 1.00 77.19 84 GLY A N 1
ATOM 657 C CA . GLY A 1 84 ? -21.191 -7.609 23.221 1.00 77.19 84 GLY A CA 1
ATOM 658 C C . GLY A 1 84 ? -20.533 -6.928 24.421 1.00 77.19 84 GLY A C 1
ATOM 659 O O . GLY A 1 84 ? -21.019 -5.897 24.882 1.00 77.19 84 GLY A O 1
ATOM 660 N N . LYS A 1 85 ? -19.465 -7.511 24.982 1.00 84.50 85 LYS A N 1
ATOM 661 C CA . LYS A 1 85 ? -18.770 -6.906 26.125 1.00 84.50 85 LYS A CA 1
ATOM 662 C C . LYS A 1 85 ? -18.141 -5.574 25.730 1.00 84.50 85 LYS A C 1
ATOM 664 O O . LYS A 1 85 ? -17.544 -5.453 24.662 1.00 84.50 85 LYS A O 1
ATOM 669 N N . SER A 1 86 ? -18.264 -4.591 26.621 1.00 84.88 86 SER A N 1
ATOM 670 C CA . SER A 1 86 ? -17.681 -3.267 26.428 1.00 84.88 86 SER A CA 1
ATOM 671 C C . SER A 1 86 ? -16.158 -3.297 26.530 1.00 84.88 86 SER A C 1
ATOM 673 O O . SER A 1 86 ? -15.571 -4.168 27.178 1.00 84.88 86 SER A O 1
ATOM 675 N N . ASP A 1 87 ? -15.535 -2.288 25.925 1.00 86.56 87 ASP A N 1
ATOM 676 C CA . ASP A 1 87 ? -14.105 -2.011 26.045 1.00 86.56 87 ASP A CA 1
ATOM 677 C C . ASP A 1 87 ? -13.629 -2.012 27.507 1.00 86.56 87 ASP A C 1
ATOM 679 O O . ASP A 1 87 ? -12.707 -2.737 27.882 1.00 86.56 87 ASP A O 1
ATOM 683 N N . GLU A 1 88 ? -14.341 -1.274 28.359 1.00 87.50 88 GLU A N 1
ATOM 684 C CA . GLU A 1 88 ? -14.062 -1.160 29.791 1.00 87.50 88 GLU A CA 1
ATOM 685 C C . GLU A 1 88 ? -14.093 -2.520 30.500 1.00 87.50 88 GLU A C 1
ATOM 687 O O . GLU A 1 88 ? -13.210 -2.831 31.303 1.00 87.50 88 GLU A O 1
ATOM 692 N N . HIS A 1 89 ? -15.069 -3.372 30.167 1.00 87.69 89 HIS A N 1
ATOM 693 C CA . HIS A 1 89 ? -15.177 -4.708 30.746 1.00 87.69 89 HIS A CA 1
ATOM 694 C C . HIS A 1 89 ? -13.979 -5.586 30.374 1.00 87.69 89 HIS A C 1
ATOM 696 O O . HIS A 1 89 ? -13.437 -6.289 31.232 1.00 87.69 89 HIS A O 1
ATOM 702 N N . VAL A 1 90 ? -13.544 -5.544 29.113 1.00 87.19 90 VAL A N 1
ATOM 703 C CA . VAL A 1 90 ? -12.381 -6.313 28.654 1.00 87.19 90 VAL A CA 1
ATOM 704 C C . VAL A 1 90 ? -11.099 -5.781 29.293 1.00 87.19 90 VAL A C 1
ATOM 706 O O . VAL A 1 90 ? -10.305 -6.580 29.792 1.00 87.19 90 VAL A O 1
ATOM 709 N N . ARG A 1 91 ? -10.921 -4.456 29.387 1.00 89.12 91 ARG A N 1
ATOM 710 C CA . ARG A 1 91 ? -9.772 -3.855 30.089 1.00 89.12 91 ARG A CA 1
ATOM 711 C C . ARG A 1 91 ? -9.695 -4.303 31.539 1.00 89.12 91 ARG A C 1
ATOM 713 O O . ARG A 1 91 ? -8.633 -4.731 31.983 1.00 89.12 91 ARG A O 1
ATOM 720 N N . LYS A 1 92 ? -10.816 -4.252 32.258 1.00 89.38 92 LYS A N 1
ATOM 721 C CA . LYS A 1 92 ? -10.900 -4.697 33.651 1.00 89.38 92 LYS A CA 1
ATOM 722 C C . LYS A 1 92 ? -10.582 -6.182 33.796 1.00 89.38 92 LYS A C 1
ATOM 724 O O . LYS A 1 92 ? -9.780 -6.562 34.642 1.00 89.38 92 LYS A O 1
ATOM 729 N N . THR A 1 93 ? -11.143 -7.013 32.921 1.00 87.38 93 THR A N 1
ATOM 730 C CA . THR A 1 93 ? -10.919 -8.469 32.926 1.00 87.38 93 THR A CA 1
ATOM 731 C C . THR A 1 93 ? -9.456 -8.828 32.650 1.00 87.38 93 THR A C 1
ATOM 733 O O . THR A 1 93 ? -8.949 -9.814 33.175 1.00 87.38 93 THR A O 1
ATOM 736 N N . LEU A 1 94 ? -8.759 -8.017 31.852 1.00 86.56 94 LEU A N 1
ATOM 737 C CA . LEU A 1 94 ? -7.340 -8.192 31.538 1.00 86.56 94 LEU A CA 1
ATOM 738 C C . LEU A 1 94 ? -6.393 -7.536 32.557 1.00 86.56 94 LEU A C 1
ATOM 740 O O . LEU A 1 94 ? -5.175 -7.593 32.367 1.00 86.56 94 LEU A O 1
ATOM 744 N N . GLY A 1 95 ? -6.922 -6.912 33.617 1.00 88.38 95 GLY A N 1
ATOM 745 C CA . GLY A 1 95 ? -6.118 -6.192 34.607 1.00 88.38 95 GLY A CA 1
ATOM 746 C C . GLY A 1 95 ? -5.430 -4.946 34.036 1.00 88.38 95 GLY A C 1
ATOM 747 O O . GLY A 1 95 ? -4.351 -4.575 34.484 1.00 88.38 95 GLY A O 1
ATOM 748 N N . LEU A 1 96 ? -6.023 -4.323 33.012 1.00 90.69 96 LEU A N 1
ATOM 749 C CA . LEU A 1 96 ? -5.516 -3.122 32.332 1.00 90.69 96 LEU A CA 1
ATOM 750 C C . LEU A 1 96 ? -6.230 -1.837 32.784 1.00 90.69 96 LEU A C 1
ATOM 752 O O . LEU A 1 96 ? -6.086 -0.776 32.164 1.00 90.69 96 LEU A O 1
ATOM 756 N N . GLU A 1 97 ? -7.048 -1.940 33.828 1.00 91.31 97 GLU A N 1
ATOM 757 C CA . GLU A 1 97 ? -7.741 -0.813 34.444 1.00 91.31 97 GLU A CA 1
ATOM 758 C C . GLU A 1 97 ? -6.715 0.155 35.057 1.00 91.31 97 GLU A C 1
ATOM 760 O O . GLU A 1 97 ? -5.721 -0.261 35.648 1.00 91.31 97 GLU A O 1
ATOM 765 N N . GLY A 1 98 ? -6.900 1.458 34.839 1.00 88.69 98 GLY A N 1
ATOM 766 C CA . GLY A 1 98 ? -5.968 2.494 35.306 1.00 88.69 98 GLY A CA 1
ATOM 767 C C . GLY A 1 98 ? -4.648 2.617 34.527 1.00 88.69 98 GLY A C 1
ATOM 768 O O . GLY A 1 98 ? -3.939 3.604 34.703 1.00 88.69 98 GLY A O 1
ATOM 769 N N . LEU A 1 99 ? -4.318 1.683 33.625 1.00 91.88 99 LEU A N 1
ATOM 770 C CA . LEU A 1 99 ? -3.131 1.793 32.769 1.00 91.88 99 LEU A CA 1
ATOM 771 C C . LEU A 1 99 ? -3.405 2.679 31.546 1.00 91.88 99 LEU A C 1
ATOM 773 O O . LEU A 1 99 ? -4.455 2.580 30.915 1.00 91.88 99 LEU A O 1
ATOM 777 N N . SER A 1 100 ? -2.443 3.510 31.147 1.00 90.50 100 SER A N 1
ATOM 778 C CA . SER A 1 100 ? -2.534 4.327 29.929 1.00 90.50 100 SER A CA 1
ATOM 779 C C . SER A 1 100 ? -1.169 4.489 29.251 1.00 90.50 100 SER A C 1
ATOM 781 O O . SER A 1 100 ? -0.130 4.125 29.809 1.00 90.50 100 SER A O 1
ATOM 783 N N . GLY A 1 101 ? -1.171 4.985 28.010 1.00 90.25 101 GLY A N 1
ATOM 784 C CA . GLY A 1 101 ? 0.044 5.332 27.272 1.00 90.25 101 GLY A CA 1
ATOM 785 C C . GLY A 1 101 ? 1.064 4.192 27.181 1.00 90.25 101 GLY A C 1
ATOM 786 O O . GLY A 1 101 ? 0.751 3.088 26.731 1.00 90.25 101 GLY A O 1
ATOM 787 N N . ALA A 1 102 ? 2.303 4.473 27.590 1.00 91.12 102 ALA A N 1
ATOM 788 C CA . ALA A 1 102 ? 3.394 3.501 27.568 1.00 91.12 102 ALA A CA 1
ATOM 789 C C . ALA A 1 102 ? 3.183 2.349 28.566 1.00 91.12 102 ALA A C 1
ATOM 791 O O . ALA A 1 102 ? 3.462 1.202 28.224 1.00 91.12 102 ALA A O 1
ATOM 792 N N . SER A 1 103 ? 2.634 2.628 29.753 1.00 90.44 103 SER A N 1
ATOM 793 C CA . SER A 1 103 ? 2.388 1.617 30.793 1.00 90.44 103 SER A CA 1
ATOM 794 C C . SER A 1 103 ? 1.349 0.588 30.358 1.00 90.44 103 SER A C 1
ATOM 796 O O . SER A 1 103 ? 1.501 -0.599 30.631 1.00 90.44 103 SER A O 1
ATOM 798 N N . LEU A 1 104 ? 0.322 1.026 29.622 1.00 91.81 104 LEU A N 1
ATOM 799 C CA . LEU A 1 104 ? -0.651 0.120 29.017 1.00 91.81 104 LEU A CA 1
ATOM 800 C C . LEU A 1 104 ? 0.027 -0.802 27.996 1.00 91.81 104 LEU A C 1
ATOM 802 O O . LEU A 1 104 ? -0.136 -2.012 28.079 1.00 91.81 104 LEU A O 1
ATOM 806 N N . LYS A 1 105 ? 0.836 -0.244 27.086 1.00 89.81 105 LYS A N 1
ATOM 807 C CA . LYS A 1 105 ? 1.521 -1.005 26.024 1.00 89.81 105 LYS A CA 1
ATOM 808 C C . LYS A 1 105 ? 2.598 -1.963 26.537 1.00 89.81 105 LYS A C 1
ATOM 810 O O . LYS A 1 105 ? 2.902 -2.938 25.861 1.00 89.81 105 LYS A O 1
ATOM 815 N N . ALA A 1 106 ? 3.175 -1.686 27.703 1.00 91.50 106 ALA A N 1
ATOM 816 C CA . ALA A 1 106 ? 4.172 -2.546 28.336 1.00 91.50 106 ALA A CA 1
ATOM 817 C C . ALA A 1 106 ? 3.559 -3.774 29.035 1.00 91.50 106 ALA A C 1
ATOM 819 O O . ALA A 1 106 ? 4.289 -4.697 29.391 1.00 91.50 106 ALA A O 1
ATOM 820 N N . SER A 1 107 ? 2.237 -3.800 29.245 1.00 89.75 107 SER A N 1
ATOM 821 C CA . SER A 1 107 ? 1.578 -4.920 29.915 1.00 89.75 107 SER A CA 1
ATOM 822 C C . SER A 1 107 ? 1.588 -6.186 29.042 1.00 89.75 107 SER A C 1
ATOM 824 O O . SER A 1 107 ? 1.199 -6.116 27.874 1.00 89.75 107 SER A O 1
ATOM 826 N N . PRO A 1 108 ? 1.914 -7.371 29.594 1.00 87.69 108 PRO A N 1
ATOM 827 C CA . PRO A 1 108 ? 1.844 -8.642 28.864 1.00 87.69 108 PRO A CA 1
ATOM 828 C C . PRO A 1 108 ? 0.456 -8.945 28.278 1.00 87.69 108 PRO A C 1
ATOM 830 O O . PRO A 1 108 ? 0.342 -9.593 27.238 1.00 87.69 108 PRO A O 1
ATOM 833 N N . ASN A 1 109 ? -0.607 -8.445 28.919 1.00 86.62 109 ASN A N 1
ATOM 834 C CA . ASN A 1 109 ? -1.990 -8.649 28.482 1.00 86.62 109 ASN A CA 1
ATOM 835 C C . ASN A 1 109 ? -2.448 -7.635 27.422 1.00 86.62 109 ASN A C 1
ATOM 837 O O . ASN A 1 109 ? -3.531 -7.794 26.854 1.00 86.62 109 ASN A O 1
ATOM 841 N N . TYR A 1 110 ? -1.646 -6.606 27.125 1.00 87.25 110 TYR A N 1
ATOM 842 C CA . TYR A 1 110 ? -2.002 -5.579 26.146 1.00 87.25 110 TYR A CA 1
ATOM 843 C C . TYR A 1 110 ? -2.206 -6.155 24.747 1.00 87.25 110 TYR A C 1
ATOM 845 O O . TYR A 1 110 ? -3.161 -5.778 24.079 1.00 87.25 110 TYR A O 1
ATOM 853 N N . ALA A 1 111 ? -1.393 -7.131 24.334 1.00 85.62 111 ALA A N 1
ATOM 854 C CA . ALA A 1 111 ? -1.560 -7.795 23.040 1.00 85.62 111 ALA A CA 1
ATOM 855 C C . ALA A 1 111 ? -2.963 -8.423 22.874 1.00 85.62 111 ALA A C 1
ATOM 857 O O . ALA A 1 111 ? -3.491 -8.505 21.767 1.00 85.62 111 ALA A O 1
ATOM 858 N N . TYR A 1 112 ? -3.600 -8.850 23.971 1.00 83.31 112 TYR A N 1
ATOM 859 C CA . TYR A 1 112 ? -4.947 -9.440 23.947 1.00 83.31 112 TYR A CA 1
ATOM 860 C C . TYR A 1 112 ? -6.025 -8.384 23.828 1.00 83.31 112 TYR A C 1
ATOM 862 O O . TYR A 1 112 ? -7.006 -8.566 23.108 1.00 83.31 112 TYR A O 1
ATOM 870 N N . TYR A 1 113 ? -5.816 -7.278 24.524 1.00 87.12 113 TYR A N 1
ATOM 871 C CA . TYR A 1 113 ? -6.674 -6.119 24.429 1.00 87.12 113 TYR A CA 1
ATOM 872 C C . TYR A 1 113 ? -6.613 -5.491 23.031 1.00 87.12 113 TYR A C 1
ATOM 874 O O . TYR A 1 113 ? -7.647 -5.225 22.430 1.00 87.12 113 TYR A O 1
ATOM 882 N N . GLU A 1 114 ? -5.417 -5.369 22.460 1.00 87.81 114 GLU A N 1
ATOM 883 C CA . GLU A 1 114 ? -5.196 -4.892 21.095 1.00 87.81 114 GLU A CA 1
ATOM 884 C C . GLU A 1 114 ? -5.878 -5.799 20.058 1.00 87.81 114 GLU A C 1
ATOM 886 O O . GLU A 1 114 ? -6.577 -5.306 19.174 1.00 87.81 114 GLU A O 1
ATOM 891 N N . HIS A 1 115 ? -5.780 -7.125 20.211 1.00 85.38 115 HIS A N 1
ATOM 892 C CA . HIS A 1 115 ? -6.509 -8.070 19.360 1.00 85.38 115 HIS A CA 1
ATOM 893 C C . HIS A 1 115 ? -8.036 -7.932 19.498 1.00 85.38 115 HIS A C 1
ATOM 895 O O . HIS A 1 115 ? -8.755 -7.982 18.498 1.00 85.38 115 HIS A O 1
ATOM 901 N N . PHE A 1 116 ? -8.549 -7.731 20.718 1.00 87.12 116 PHE A N 1
ATOM 902 C CA . PHE A 1 116 ? -9.973 -7.467 20.944 1.00 87.12 116 PHE A CA 1
ATOM 903 C C . PHE A 1 116 ? -10.432 -6.188 20.237 1.00 87.12 116 PHE A C 1
ATOM 905 O O . PHE A 1 116 ? -11.419 -6.235 19.506 1.00 87.12 116 PHE A O 1
ATOM 912 N N . LEU A 1 117 ? -9.700 -5.081 20.393 1.00 89.56 117 LEU A N 1
ATOM 913 C CA . LEU A 1 117 ? -9.996 -3.813 19.721 1.00 89.56 117 LEU A CA 1
ATOM 914 C C . LEU A 1 117 ? -9.986 -3.965 18.198 1.00 89.56 117 LEU A C 1
ATOM 916 O O . LEU A 1 117 ? -10.913 -3.519 17.524 1.00 89.56 117 LEU A O 1
ATOM 920 N N . TYR A 1 118 ? -8.983 -4.660 17.658 1.00 87.94 118 TYR A N 1
ATOM 921 C CA . TYR A 1 118 ? -8.886 -4.934 16.228 1.00 87.94 118 TYR A CA 1
ATOM 922 C C . TYR A 1 118 ? -10.089 -5.739 15.713 1.00 87.94 118 TYR A C 1
ATOM 924 O O . TYR A 1 118 ? -10.632 -5.453 14.643 1.00 87.94 118 TYR A O 1
ATOM 932 N N . ALA A 1 119 ? -10.536 -6.748 16.455 1.00 87.62 119 ALA A N 1
ATOM 933 C CA . ALA A 1 119 ? -11.681 -7.561 16.064 1.00 87.62 119 ALA A CA 1
ATOM 934 C C . ALA A 1 119 ? -13.025 -6.826 16.248 1.00 87.62 119 ALA A C 1
ATOM 936 O O . ALA A 1 119 ? -13.930 -6.991 15.427 1.00 87.62 119 ALA A O 1
ATOM 937 N N . LEU A 1 120 ? -13.145 -5.982 17.277 1.00 90.00 120 LEU A N 1
ATOM 938 C CA . LEU A 1 120 ? -14.303 -5.116 17.502 1.00 90.00 120 LEU A CA 1
ATOM 939 C C . LEU A 1 120 ? -14.462 -4.102 16.365 1.00 90.00 120 LEU A C 1
ATOM 941 O O . LEU A 1 120 ? -15.551 -3.968 15.810 1.00 90.00 120 LEU A O 1
ATOM 945 N N . GLU A 1 121 ? -13.368 -3.444 15.978 1.00 91.56 121 GLU A N 1
ATOM 946 C CA . GLU A 1 121 ? -13.341 -2.573 14.804 1.00 91.56 121 GLU A CA 1
ATOM 947 C C . GLU A 1 121 ? -13.752 -3.352 13.550 1.00 91.56 121 GLU A C 1
ATOM 949 O O . GLU A 1 121 ? -14.616 -2.891 12.814 1.00 91.56 121 GLU A O 1
ATOM 954 N N . GLY A 1 122 ? -13.224 -4.566 13.353 1.00 91.62 122 GLY A N 1
ATOM 955 C CA . GLY A 1 122 ? -13.594 -5.428 12.225 1.00 91.62 122 GLY A CA 1
ATOM 956 C C . GLY A 1 122 ? -15.105 -5.628 12.089 1.00 91.62 122 GLY A C 1
ATOM 957 O O . GLY A 1 122 ? -15.645 -5.409 11.012 1.00 91.62 122 GLY A O 1
ATOM 958 N N . ARG A 1 123 ? -15.808 -5.924 13.193 1.00 90.94 123 ARG A N 1
ATOM 959 C CA . ARG A 1 123 ? -17.278 -6.054 13.185 1.00 90.94 123 ARG A CA 1
ATOM 960 C C . ARG A 1 123 ? -17.994 -4.766 12.818 1.00 90.94 123 ARG A C 1
ATOM 962 O O . ARG A 1 123 ? -18.994 -4.811 12.111 1.00 90.94 123 ARG A O 1
ATOM 969 N N . LYS A 1 124 ? -17.505 -3.626 13.311 1.00 93.44 124 LYS A N 1
ATOM 970 C CA . LYS A 1 124 ? -18.057 -2.320 12.941 1.00 93.44 124 LYS A CA 1
ATOM 971 C C . LYS A 1 124 ? -17.900 -2.086 11.437 1.00 93.44 124 LYS A C 1
ATOM 973 O O . LYS A 1 124 ? -18.841 -1.637 10.794 1.00 93.44 124 LYS A O 1
ATOM 978 N N . LEU A 1 125 ? -16.738 -2.412 10.873 1.00 95.94 125 LEU A N 1
ATOM 979 C CA . LEU A 1 125 ? -16.493 -2.279 9.437 1.00 95.94 125 LEU A CA 1
ATOM 980 C C . LEU A 1 125 ? -17.348 -3.257 8.61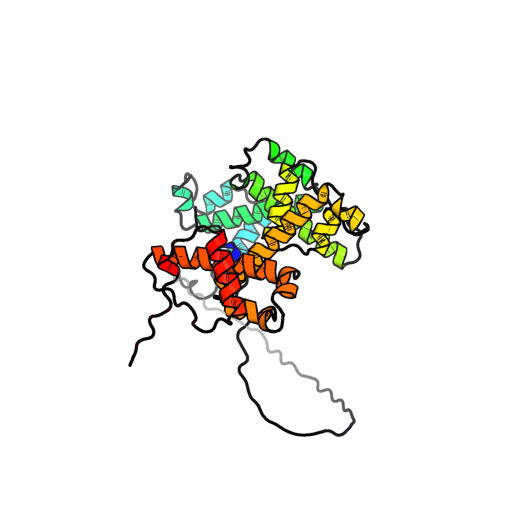3 1.00 95.94 125 LEU A C 1
ATOM 982 O O . LEU A 1 125 ? -17.863 -2.865 7.569 1.00 95.94 125 LEU A O 1
ATOM 986 N N . ASP A 1 126 ? -17.560 -4.485 9.091 1.00 94.50 126 ASP A N 1
ATOM 987 C CA . ASP A 1 126 ? -18.480 -5.448 8.468 1.00 94.50 126 ASP A CA 1
ATOM 988 C C . ASP A 1 126 ? -19.932 -4.939 8.472 1.00 94.50 126 ASP A C 1
ATOM 990 O O . ASP A 1 126 ? -20.612 -5.018 7.447 1.00 94.50 126 ASP A O 1
ATOM 994 N N . ASP A 1 127 ? -20.400 -4.361 9.587 1.00 94.62 127 ASP A N 1
ATOM 995 C CA . ASP A 1 127 ? -21.716 -3.710 9.666 1.00 94.62 127 ASP A CA 1
ATOM 996 C C . ASP A 1 127 ? -21.825 -2.572 8.641 1.00 94.62 127 ASP A C 1
ATOM 998 O O . ASP A 1 127 ? -22.767 -2.537 7.848 1.00 94.62 127 ASP A O 1
ATOM 1002 N N . MET A 1 128 ? -20.816 -1.700 8.571 1.00 95.75 128 MET A N 1
ATOM 1003 C CA . MET A 1 128 ? -20.753 -0.617 7.585 1.00 95.75 128 MET A CA 1
ATOM 1004 C C . MET A 1 128 ? -20.801 -1.142 6.140 1.00 95.75 128 MET A C 1
ATOM 1006 O O . MET A 1 128 ? -21.548 -0.605 5.321 1.00 95.75 128 MET A O 1
ATOM 1010 N N . LEU A 1 129 ? -20.085 -2.228 5.827 1.00 94.38 129 LEU A N 1
ATOM 1011 C CA . LEU A 1 129 ? -20.142 -2.875 4.511 1.00 94.38 129 LEU A CA 1
ATOM 1012 C C . LEU A 1 129 ? -21.503 -3.502 4.210 1.00 94.38 129 LEU A C 1
ATOM 1014 O O . LEU A 1 129 ? -21.905 -3.544 3.042 1.00 94.38 129 LEU A O 1
ATOM 1018 N N . SER A 1 130 ? -22.183 -4.041 5.224 1.00 92.75 130 SER A N 1
ATOM 1019 C CA . SER A 1 130 ? -23.523 -4.625 5.085 1.00 92.75 130 SER A CA 1
ATOM 1020 C C . SER A 1 130 ? -24.580 -3.555 4.810 1.00 92.75 130 SER A C 1
ATOM 1022 O O . SER A 1 130 ? -25.499 -3.782 4.030 1.00 92.75 130 SER A O 1
ATOM 1024 N N . ARG A 1 131 ? -24.382 -2.362 5.381 1.00 93.62 131 ARG A N 1
ATOM 1025 C CA . ARG A 1 131 ? -25.201 -1.162 5.184 1.00 93.62 131 ARG A CA 1
ATOM 1026 C C . ARG A 1 131 ? -24.805 -0.341 3.957 1.00 93.62 131 ARG A C 1
ATOM 1028 O O . ARG A 1 131 ? -25.356 0.735 3.758 1.00 93.62 131 ARG A O 1
ATOM 1035 N N . GLU A 1 132 ? -23.841 -0.829 3.177 1.00 91.44 132 GLU A N 1
ATOM 1036 C CA . GLU A 1 132 ? -23.348 -0.184 1.955 1.00 91.44 132 GLU A CA 1
ATOM 1037 C C . GLU A 1 132 ? -22.864 1.258 2.179 1.00 91.44 132 GLU A C 1
ATOM 1039 O O . GLU A 1 132 ? -23.032 2.128 1.328 1.00 91.44 132 GLU A O 1
ATOM 1044 N N . VAL A 1 133 ? -22.232 1.517 3.329 1.00 94.62 133 VAL A N 1
ATOM 1045 C CA . VAL A 1 133 ? -21.634 2.826 3.615 1.00 94.62 133 VAL A CA 1
ATOM 1046 C C . VAL A 1 133 ? -20.550 3.122 2.573 1.00 94.62 133 VAL A C 1
ATOM 1048 O O . VAL A 1 133 ? -19.644 2.315 2.349 1.00 94.62 133 VAL A O 1
ATOM 1051 N N . SER A 1 134 ? -20.623 4.282 1.924 1.00 93.94 134 SER A N 1
ATOM 1052 C CA . SER A 1 134 ? -19.639 4.663 0.909 1.00 93.94 134 SER A CA 1
ATOM 1053 C C . SER A 1 134 ? -18.263 4.886 1.532 1.00 93.94 134 SER A C 1
ATOM 1055 O O . SER A 1 134 ? -18.127 5.354 2.666 1.00 93.94 134 SER A O 1
ATOM 1057 N N . THR A 1 135 ? -17.212 4.594 0.771 1.00 95.56 135 THR A N 1
ATOM 1058 C CA . THR A 1 135 ? -15.829 4.886 1.184 1.00 95.56 135 THR A CA 1
ATOM 1059 C C . THR A 1 135 ? -15.633 6.380 1.451 1.00 95.56 135 THR A C 1
ATOM 1061 O O . THR A 1 135 ? -14.963 6.755 2.412 1.00 95.56 135 THR A O 1
ATOM 1064 N N . GLN A 1 136 ? -16.309 7.227 0.674 1.00 95.00 136 GLN A N 1
ATOM 1065 C CA . GLN A 1 136 ? -16.332 8.674 0.867 1.00 95.00 136 GLN A CA 1
ATOM 1066 C C . GLN A 1 136 ? -16.972 9.073 2.210 1.00 95.00 136 GLN A C 1
ATOM 1068 O O . GLN A 1 136 ? -16.466 9.969 2.882 1.00 95.00 136 GLN A O 1
ATOM 1073 N N . SER A 1 137 ? -18.053 8.406 2.643 1.00 95.25 137 SER A N 1
ATOM 1074 C CA . SER A 1 137 ? -18.665 8.675 3.956 1.00 95.25 137 SER A CA 1
ATOM 1075 C C . SER A 1 137 ? -17.679 8.386 5.079 1.00 95.25 137 SER A C 1
ATOM 1077 O O . SER A 1 137 ? -17.482 9.225 5.950 1.00 95.25 137 SER A O 1
ATOM 1079 N N . VAL A 1 138 ? -16.973 7.252 5.010 1.00 96.44 138 VAL A N 1
ATOM 1080 C CA . VAL A 1 138 ? -15.963 6.890 6.018 1.00 96.44 138 VAL A CA 1
ATOM 1081 C C . VAL A 1 138 ? -14.822 7.903 6.056 1.00 96.44 138 VAL A C 1
ATOM 1083 O O . VAL A 1 138 ? -14.363 8.271 7.137 1.00 96.44 138 VAL A O 1
ATOM 1086 N N . TRP A 1 139 ? -14.374 8.384 4.896 1.00 96.88 139 TRP A N 1
ATOM 1087 C CA . TRP A 1 139 ? -13.370 9.444 4.810 1.00 96.88 139 TRP A CA 1
ATOM 1088 C C . TRP A 1 139 ? -13.833 10.732 5.512 1.00 96.88 139 TRP A C 1
ATOM 1090 O O . TRP A 1 139 ? -13.114 11.279 6.353 1.00 96.88 139 TRP A O 1
ATOM 1100 N N . ASN A 1 140 ? -15.061 11.168 5.220 1.00 95.50 140 ASN A N 1
ATOM 1101 C CA . ASN A 1 140 ? -15.654 12.388 5.768 1.00 95.50 140 ASN A CA 1
ATOM 1102 C C . ASN A 1 140 ? -15.940 12.280 7.274 1.00 95.50 140 ASN A C 1
ATOM 1104 O O . ASN A 1 140 ? -15.648 13.206 8.028 1.00 95.50 140 ASN A O 1
ATOM 1108 N N . GLU A 1 141 ? -16.470 11.146 7.736 1.00 95.19 141 GLU A N 1
ATOM 1109 C CA . GLU A 1 141 ? -16.757 10.879 9.154 1.00 95.19 141 GLU A CA 1
ATOM 1110 C C . GLU A 1 141 ? -15.492 10.934 10.016 1.00 95.19 141 GLU A C 1
ATOM 1112 O O . GLU A 1 141 ? -15.528 11.405 11.154 1.00 95.19 141 GLU A O 1
ATOM 1117 N N . ASN A 1 142 ? -14.360 10.501 9.458 1.00 95.25 142 ASN A N 1
ATOM 1118 C CA . ASN A 1 142 ? -13.056 10.575 10.110 1.00 95.25 142 ASN A CA 1
ATOM 1119 C C . ASN A 1 142 ? -12.355 11.931 9.915 1.00 95.25 142 ASN A C 1
ATOM 1121 O O . ASN A 1 142 ? -11.233 12.097 10.392 1.00 95.25 142 ASN A O 1
ATOM 1125 N N . LYS A 1 143 ? -13.002 12.895 9.239 1.00 95.25 143 LYS A N 1
ATOM 1126 C CA . LYS A 1 143 ? -12.495 14.256 8.986 1.00 95.25 143 LYS A CA 1
ATOM 1127 C C . LYS A 1 143 ? -11.095 14.263 8.371 1.00 95.25 143 LYS A C 1
ATOM 1129 O O . LYS A 1 143 ? -10.237 15.061 8.737 1.00 95.25 143 LYS A O 1
ATOM 1134 N N . LEU A 1 144 ? -10.844 13.333 7.450 1.00 96.00 144 LEU A N 1
ATOM 1135 C CA . LEU A 1 144 ? -9.495 13.099 6.934 1.00 96.00 144 LEU A CA 1
ATOM 1136 C C . LEU A 1 144 ? -8.992 14.213 6.007 1.00 96.00 144 LEU A C 1
ATOM 1138 O O . LEU A 1 144 ? -7.781 14.356 5.860 1.00 96.00 144 LEU A O 1
ATOM 1142 N N . ASP A 1 145 ? -9.884 15.031 5.437 1.00 94.25 145 ASP A N 1
ATOM 1143 C CA . ASP A 1 145 ? -9.488 16.238 4.696 1.00 94.25 145 ASP A CA 1
ATOM 1144 C C . ASP A 1 145 ? -8.932 17.349 5.612 1.00 94.25 145 ASP A C 1
ATOM 1146 O O . ASP A 1 145 ? -8.155 18.179 5.142 1.00 94.25 145 ASP A O 1
ATOM 1150 N N . ASP A 1 146 ? -9.258 17.343 6.912 1.00 94.12 146 ASP A N 1
ATOM 1151 C CA . ASP A 1 146 ? -8.786 18.352 7.876 1.00 94.12 146 ASP A CA 1
ATOM 1152 C C . ASP A 1 146 ? -7.389 18.022 8.439 1.00 94.12 146 ASP A C 1
ATOM 1154 O O . ASP A 1 146 ? -6.769 18.834 9.131 1.00 94.12 146 ASP A O 1
ATOM 1158 N N . ILE A 1 147 ? -6.876 16.818 8.166 1.00 93.62 147 ILE A N 1
ATOM 1159 C CA . ILE A 1 147 ? -5.586 16.352 8.675 1.00 93.62 147 ILE A CA 1
ATOM 1160 C C . ILE A 1 147 ? -4.472 16.746 7.704 1.00 93.62 147 ILE A C 1
ATOM 1162 O O . ILE A 1 147 ? -4.536 16.494 6.500 1.00 93.62 147 ILE A O 1
ATOM 1166 N N . LEU A 1 148 ? -3.385 17.308 8.239 1.00 92.31 148 LEU A N 1
ATOM 1167 C CA . LEU A 1 148 ? -2.194 17.620 7.453 1.00 92.31 148 LEU A CA 1
ATOM 1168 C C . LEU A 1 148 ? -1.662 16.365 6.749 1.00 92.31 148 LEU A C 1
ATOM 1170 O O . LEU A 1 148 ? -1.467 15.322 7.374 1.00 92.31 148 LEU A O 1
ATOM 1174 N N . ALA A 1 149 ? -1.329 16.487 5.462 1.00 88.38 149 ALA A N 1
ATOM 1175 C CA . ALA A 1 149 ? -0.891 15.360 4.633 1.00 88.38 149 ALA A CA 1
ATOM 1176 C C . ALA A 1 149 ? 0.279 14.556 5.240 1.00 88.38 149 ALA A C 1
ATOM 1178 O O . ALA A 1 149 ? 0.330 13.337 5.094 1.00 88.38 149 ALA A O 1
ATOM 1179 N N . ALA A 1 150 ? 1.193 15.223 5.954 1.00 89.81 150 ALA A N 1
ATOM 1180 C CA . ALA A 1 150 ? 2.328 14.585 6.623 1.00 89.81 150 ALA A CA 1
ATOM 1181 C C . ALA A 1 150 ? 1.929 13.702 7.823 1.00 89.81 150 ALA A C 1
ATOM 1183 O O . ALA A 1 150 ? 2.668 12.789 8.168 1.00 89.81 150 ALA A O 1
ATOM 1184 N N . GLN A 1 151 ? 0.779 13.967 8.447 1.00 93.12 151 GLN A N 1
ATOM 1185 C CA . GLN A 1 151 ? 0.277 13.262 9.633 1.00 93.12 151 GLN A CA 1
ATOM 1186 C C . GLN A 1 151 ? -0.864 12.294 9.307 1.00 93.12 151 GLN A C 1
ATOM 1188 O O . GLN A 1 151 ? -1.209 11.447 10.130 1.00 93.12 151 GLN A O 1
ATOM 1193 N N . LEU A 1 152 ? -1.444 12.403 8.107 1.00 92.88 152 LEU A N 1
ATOM 1194 C CA . LEU A 1 152 ? -2.619 11.645 7.689 1.00 92.88 152 LEU A CA 1
ATOM 1195 C C . LEU A 1 152 ? -2.466 10.146 7.972 1.00 92.88 152 LEU A C 1
ATOM 1197 O O . LEU A 1 152 ? -3.321 9.564 8.632 1.00 92.88 152 LEU A O 1
ATOM 1201 N N . LYS A 1 153 ? -1.349 9.540 7.554 1.00 91.75 153 LYS A N 1
ATOM 1202 C CA . LYS A 1 153 ? -1.106 8.093 7.694 1.00 91.75 153 LYS A CA 1
ATOM 1203 C C . LYS A 1 153 ? -0.952 7.611 9.133 1.00 91.75 153 LYS A C 1
ATOM 1205 O O . LYS A 1 153 ? -1.205 6.440 9.409 1.00 91.75 153 LYS A O 1
ATOM 1210 N N . ASP A 1 154 ? -0.538 8.499 10.028 1.00 91.12 154 ASP A N 1
ATOM 1211 C CA . ASP A 1 154 ? -0.322 8.166 11.432 1.00 91.12 154 ASP A CA 1
ATOM 1212 C C . ASP A 1 154 ? -1.618 8.258 12.247 1.00 91.12 154 ASP A C 1
ATOM 1214 O O . ASP A 1 154 ? -1.714 7.642 13.315 1.00 91.12 154 ASP A O 1
ATOM 1218 N N . SER A 1 155 ? -2.629 8.964 11.723 1.00 94.50 155 SER A N 1
ATOM 1219 C CA . SER A 1 155 ? -3.939 9.106 12.358 1.00 94.50 155 SER A CA 1
ATOM 1220 C C . SER A 1 155 ? -4.699 7.777 12.427 1.00 94.50 155 SER A C 1
ATOM 1222 O O . SER A 1 155 ? -4.692 6.969 11.494 1.00 94.50 155 SER A O 1
ATOM 1224 N N . ASP A 1 156 ? -5.400 7.551 13.537 1.00 93.12 156 ASP A N 1
ATOM 1225 C CA . ASP A 1 156 ? -6.208 6.339 13.715 1.00 93.12 156 ASP A CA 1
ATOM 1226 C C . ASP A 1 156 ? -7.419 6.314 12.769 1.00 93.12 156 ASP A C 1
ATOM 1228 O O . ASP A 1 156 ? -7.790 5.251 12.263 1.00 93.12 156 ASP A O 1
ATOM 1232 N N . GLY A 1 157 ? -7.961 7.489 12.428 1.00 95.50 157 GLY A N 1
ATOM 1233 C CA . GLY A 1 157 ? -9.014 7.619 11.421 1.00 95.50 157 GLY A CA 1
ATOM 1234 C C . GLY A 1 157 ? -8.564 7.132 10.042 1.00 95.50 157 GLY A C 1
ATOM 1235 O O . GLY A 1 157 ? -9.294 6.402 9.373 1.00 95.50 157 GLY A O 1
ATOM 1236 N N . PHE A 1 158 ? -7.328 7.440 9.631 1.00 96.75 158 PHE A N 1
ATOM 1237 C CA . PHE A 1 158 ? -6.793 6.932 8.368 1.00 96.75 158 PHE A CA 1
ATOM 1238 C C . PHE A 1 158 ? -6.560 5.421 8.393 1.00 96.75 158 PHE A C 1
ATOM 1240 O O . PHE A 1 158 ? -6.824 4.757 7.395 1.00 96.75 158 PHE A O 1
ATOM 1247 N N . LYS A 1 159 ? -6.097 4.850 9.512 1.00 95.44 159 LYS A N 1
ATOM 1248 C CA . LYS A 1 159 ? -5.932 3.388 9.644 1.00 95.44 159 LYS A CA 1
ATOM 1249 C C . LYS A 1 159 ? -7.277 2.671 9.513 1.00 95.44 159 LYS A C 1
ATOM 1251 O O . LYS A 1 159 ? -7.376 1.704 8.757 1.00 95.44 159 LYS A O 1
ATOM 1256 N N . THR A 1 160 ? -8.307 3.205 10.173 1.00 96.12 160 THR A N 1
ATOM 1257 C CA . THR A 1 160 ? -9.697 2.731 10.064 1.00 96.12 160 THR A CA 1
ATOM 1258 C C . THR A 1 160 ? -10.171 2.798 8.611 1.00 96.12 160 THR A C 1
ATOM 1260 O O . THR A 1 160 ? -10.653 1.810 8.056 1.00 96.12 160 THR A O 1
ATOM 1263 N N . TYR A 1 161 ? -9.969 3.947 7.959 1.00 97.44 161 TYR A N 1
ATOM 1264 C CA . TYR A 1 161 ? -10.323 4.163 6.559 1.00 97.44 161 TYR A CA 1
ATOM 1265 C C . TYR A 1 161 ? -9.592 3.200 5.612 1.00 97.44 161 TYR A C 1
ATOM 1267 O O . TYR A 1 161 ? -10.224 2.564 4.772 1.00 97.44 161 TYR A O 1
ATOM 1275 N N . ALA A 1 162 ? -8.277 3.035 5.763 1.00 97.44 162 ALA A N 1
ATOM 1276 C CA . ALA A 1 162 ? -7.476 2.140 4.934 1.00 97.44 162 ALA A CA 1
ATOM 1277 C C . ALA A 1 162 ? -7.936 0.683 5.060 1.00 97.44 162 ALA A C 1
ATOM 1279 O O . ALA A 1 162 ? -8.039 -0.029 4.054 1.00 97.44 162 ALA A O 1
ATOM 1280 N N . ARG A 1 163 ? -8.266 0.250 6.281 1.00 97.00 163 ARG A N 1
ATOM 1281 C CA . ARG A 1 163 ? -8.845 -1.071 6.533 1.00 97.00 163 ARG A CA 1
ATOM 1282 C C . ARG A 1 163 ? -10.215 -1.214 5.869 1.00 97.00 163 ARG A C 1
ATOM 1284 O O . ARG A 1 163 ? -10.437 -2.203 5.175 1.00 97.00 163 ARG A O 1
ATOM 1291 N N . TYR A 1 164 ? -11.089 -0.216 6.008 1.00 97.44 164 TYR A N 1
ATOM 1292 C CA . TYR A 1 164 ? -12.413 -0.221 5.382 1.00 97.44 164 TYR A CA 1
ATOM 1293 C C . TYR A 1 164 ? -12.341 -0.295 3.853 1.00 97.44 164 TYR A C 1
ATOM 1295 O O . TYR A 1 164 ? -12.968 -1.165 3.256 1.00 97.44 164 TYR A O 1
ATOM 1303 N N . VAL A 1 165 ? -11.531 0.558 3.216 1.00 97.12 165 VAL A N 1
ATOM 1304 C CA . VAL A 1 165 ? -11.316 0.550 1.756 1.00 97.12 165 VAL A CA 1
ATOM 1305 C C . VAL A 1 165 ? -10.793 -0.803 1.290 1.00 97.12 165 VAL A C 1
ATOM 1307 O O . VAL A 1 165 ? -11.255 -1.323 0.280 1.00 97.12 165 VAL A O 1
ATOM 1310 N N . THR A 1 166 ? -9.868 -1.406 2.041 1.00 97.25 166 THR A N 1
ATOM 1311 C CA . THR A 1 166 ? -9.356 -2.744 1.728 1.00 97.25 166 THR A CA 1
ATOM 1312 C C . THR A 1 166 ? -10.505 -3.758 1.709 1.00 97.25 166 THR A C 1
ATOM 1314 O O . THR A 1 166 ? -10.716 -4.409 0.689 1.00 97.25 166 THR A O 1
ATOM 1317 N N . MET A 1 167 ? -11.315 -3.826 2.769 1.00 95.94 167 MET A N 1
ATOM 1318 C CA . MET A 1 167 ? -12.444 -4.762 2.839 1.00 95.94 167 MET A CA 1
ATOM 1319 C C . MET A 1 167 ? -13.519 -4.481 1.770 1.00 95.94 167 MET A C 1
ATOM 1321 O O . MET A 1 167 ? -14.063 -5.414 1.177 1.00 95.94 167 MET A O 1
ATOM 1325 N N . TYR A 1 168 ? -13.796 -3.206 1.481 1.00 95.81 168 TYR A N 1
ATOM 1326 C CA . TYR A 1 168 ? -14.702 -2.785 0.409 1.00 95.81 168 TYR A CA 1
ATOM 1327 C C . TYR A 1 168 ? -14.207 -3.271 -0.958 1.00 95.81 168 TYR A C 1
ATOM 1329 O O . TYR A 1 168 ? -14.955 -3.919 -1.691 1.00 95.81 168 TYR A O 1
ATOM 1337 N N . ASP A 1 169 ? -12.935 -3.028 -1.283 1.00 95.62 169 ASP A N 1
ATOM 1338 C CA . ASP A 1 169 ? -12.322 -3.473 -2.534 1.00 95.62 169 ASP A CA 1
ATOM 1339 C C . ASP A 1 169 ? -12.374 -5.003 -2.673 1.00 95.62 169 ASP A C 1
ATOM 1341 O O . ASP A 1 169 ? -12.707 -5.514 -3.742 1.00 95.62 169 ASP A O 1
ATOM 1345 N N . ASP A 1 170 ? -12.091 -5.746 -1.595 1.00 95.31 170 ASP A N 1
ATOM 1346 C CA . ASP A 1 170 ? -12.156 -7.213 -1.588 1.00 95.31 170 ASP A CA 1
ATOM 1347 C C . ASP A 1 170 ? -13.579 -7.718 -1.858 1.00 95.31 170 ASP A C 1
ATOM 1349 O O . ASP A 1 170 ? -13.775 -8.635 -2.667 1.00 95.31 170 ASP A O 1
ATOM 1353 N N . LYS A 1 171 ? -14.590 -7.078 -1.253 1.00 93.31 171 LYS A N 1
ATOM 1354 C CA . LYS A 1 171 ? -16.007 -7.348 -1.537 1.00 93.31 171 LYS A CA 1
ATOM 1355 C C . LYS A 1 171 ? -16.315 -7.103 -3.015 1.00 93.31 171 LYS A C 1
ATOM 1357 O O . LYS A 1 171 ? -16.908 -7.971 -3.654 1.00 93.31 171 LYS A O 1
ATOM 1362 N N . MET A 1 172 ? -15.880 -5.979 -3.585 1.00 92.75 172 MET A N 1
ATOM 1363 C CA . MET A 1 172 ? -16.156 -5.636 -4.987 1.00 92.75 172 MET A CA 1
ATOM 1364 C C . MET A 1 172 ? -15.456 -6.564 -5.981 1.00 92.75 172 MET A C 1
ATOM 1366 O O . MET A 1 172 ? -16.061 -6.991 -6.966 1.00 92.75 172 MET A O 1
ATOM 1370 N N . ILE A 1 173 ? -14.206 -6.940 -5.709 1.00 92.31 173 ILE A N 1
ATOM 1371 C CA . ILE A 1 173 ? -13.472 -7.928 -6.505 1.00 92.31 173 ILE A CA 1
ATOM 1372 C C . ILE A 1 173 ? -14.189 -9.284 -6.459 1.00 92.31 173 ILE A C 1
ATOM 1374 O O . ILE A 1 173 ? -14.395 -9.907 -7.502 1.00 92.31 173 ILE A O 1
ATOM 1378 N N . SER A 1 174 ? -14.621 -9.718 -5.273 1.00 91.88 174 SER A N 1
ATOM 1379 C CA . SER A 1 174 ? -15.362 -10.970 -5.084 1.00 91.88 174 SER A CA 1
ATOM 1380 C C . SER A 1 174 ? -16.714 -10.970 -5.803 1.00 91.88 174 SER A C 1
ATOM 1382 O O . SER A 1 174 ? -17.075 -11.962 -6.433 1.00 91.88 174 SER A O 1
ATOM 1384 N N . LEU A 1 175 ? -17.455 -9.857 -5.755 1.00 89.94 175 LEU A N 1
ATOM 1385 C CA . LEU A 1 175 ? -18.729 -9.702 -6.461 1.00 89.94 175 LEU A CA 1
ATOM 1386 C C . LEU A 1 175 ? -18.545 -9.749 -7.980 1.00 89.94 175 LEU A C 1
ATOM 1388 O O . LEU A 1 175 ? -19.278 -10.474 -8.651 1.00 89.94 175 LEU A O 1
ATOM 1392 N N . ARG A 1 176 ? -17.529 -9.063 -8.516 1.00 87.00 176 ARG A N 1
ATOM 1393 C CA . ARG A 1 176 ? -17.211 -9.126 -9.948 1.00 87.00 176 ARG A CA 1
ATOM 1394 C C . ARG A 1 176 ? -16.848 -10.540 -10.391 1.00 87.00 176 ARG A C 1
ATOM 1396 O O . ARG A 1 176 ? -17.288 -10.964 -11.448 1.00 87.00 176 ARG A O 1
ATOM 1403 N N . ASN A 1 177 ? -16.065 -11.275 -9.600 1.00 87.75 177 ASN A N 1
ATOM 1404 C CA . ASN A 1 177 ? -15.712 -12.665 -9.918 1.00 87.75 177 ASN A CA 1
ATOM 1405 C C . ASN A 1 177 ? -16.934 -13.607 -9.932 1.00 87.75 177 ASN A C 1
ATOM 1407 O O . ASN A 1 177 ? -16.813 -14.749 -10.360 1.00 87.75 177 ASN A O 1
ATOM 1411 N N . LYS A 1 178 ? -18.093 -13.136 -9.456 1.00 90.56 178 LYS A N 1
ATOM 1412 C CA . LYS A 1 178 ? -19.398 -13.809 -9.512 1.00 90.56 178 LYS A CA 1
ATOM 1413 C C . LYS A 1 178 ? -20.330 -13.177 -10.558 1.00 90.56 178 LYS A C 1
ATOM 1415 O O . LYS A 1 178 ? -21.545 -13.278 -10.414 1.00 90.56 178 LYS A O 1
ATOM 1420 N N . ASP A 1 179 ? -19.768 -12.461 -11.533 1.00 85.75 179 ASP A N 1
ATOM 1421 C CA . ASP A 1 179 ? -20.462 -11.768 -12.628 1.00 85.75 179 ASP A CA 1
ATOM 1422 C C . ASP A 1 179 ? -21.540 -10.767 -12.183 1.00 85.75 179 ASP A C 1
ATOM 1424 O O . ASP A 1 179 ? -22.467 -10.444 -12.926 1.00 85.75 179 ASP A O 1
ATOM 1428 N N . LYS A 1 180 ? -21.415 -10.230 -10.964 1.00 84.50 180 LYS A N 1
ATOM 1429 C CA . LYS A 1 180 ? -22.270 -9.136 -10.500 1.00 84.50 180 LYS A CA 1
ATOM 1430 C C . LYS A 1 180 ? -21.682 -7.807 -10.936 1.00 84.50 180 LYS A C 1
ATOM 1432 O O . LYS A 1 180 ? -20.484 -7.563 -10.755 1.00 84.50 180 LYS A O 1
ATOM 1437 N N . ASP A 1 181 ? -22.533 -6.937 -11.473 1.00 76.31 181 ASP A N 1
ATOM 1438 C CA . ASP A 1 181 ? -22.119 -5.563 -11.703 1.00 76.31 181 ASP A CA 1
ATOM 1439 C C . ASP A 1 181 ? -21.909 -4.850 -10.365 1.00 76.31 181 ASP A C 1
ATOM 1441 O O . ASP A 1 181 ? -22.613 -5.090 -9.382 1.00 76.31 181 ASP A O 1
ATOM 1445 N N . VAL A 1 182 ? -20.876 -4.018 -10.326 1.00 78.69 182 VAL A N 1
ATOM 1446 C CA . VAL A 1 182 ? -20.422 -3.332 -9.120 1.00 78.69 182 VAL A CA 1
ATOM 1447 C C . VAL A 1 182 ? -20.221 -1.867 -9.450 1.00 78.69 182 VAL A C 1
ATOM 1449 O O . VAL A 1 182 ? -19.439 -1.525 -10.340 1.00 78.69 182 VAL A O 1
ATOM 1452 N N . ASN A 1 183 ? -20.917 -1.006 -8.712 1.00 77.06 183 ASN A N 1
ATOM 1453 C CA . ASN A 1 183 ? -20.638 0.418 -8.725 1.00 77.06 183 ASN A CA 1
ATOM 1454 C C . ASN A 1 183 ? -19.372 0.665 -7.893 1.00 77.06 183 ASN A C 1
ATOM 1456 O O . ASN A 1 183 ? -19.297 0.231 -6.745 1.00 77.06 183 ASN A O 1
ATOM 1460 N N . LEU A 1 184 ? -18.362 1.298 -8.490 1.00 83.50 184 LEU A N 1
ATOM 1461 C CA . LEU A 1 184 ? -17.048 1.472 -7.875 1.00 83.50 184 LEU A CA 1
ATOM 1462 C C . LEU A 1 184 ? -16.789 2.939 -7.553 1.00 83.50 184 LEU A C 1
ATOM 1464 O O . LEU A 1 184 ? -16.880 3.809 -8.417 1.00 83.50 184 LEU A O 1
ATOM 1468 N N . GLU A 1 185 ? -16.382 3.197 -6.316 1.00 81.50 185 GLU A N 1
ATOM 1469 C CA . GLU A 1 185 ? -16.128 4.545 -5.824 1.00 81.50 185 GLU A CA 1
ATOM 1470 C C . GLU A 1 185 ? -14.640 4.890 -5.826 1.00 81.50 185 GLU A C 1
ATOM 1472 O O . GLU A 1 185 ? -13.854 4.386 -5.021 1.00 81.50 185 GLU A O 1
ATOM 1477 N N . PHE A 1 186 ? -14.242 5.846 -6.667 1.00 81.81 186 PHE A N 1
ATOM 1478 C CA . PHE A 1 186 ? -12.862 6.328 -6.642 1.00 81.81 186 PHE A CA 1
ATOM 1479 C C . PHE A 1 186 ? -12.582 7.350 -5.529 1.00 81.81 186 PHE A C 1
ATOM 1481 O O . PHE A 1 186 ? -11.452 7.455 -5.064 1.00 81.81 186 PHE A O 1
ATOM 1488 N N . GLY A 1 187 ? -13.601 8.059 -5.049 1.00 79.12 187 GLY A N 1
ATOM 1489 C CA . GLY A 1 187 ? -13.444 9.141 -4.076 1.00 79.12 187 GLY A CA 1
ATOM 1490 C C . GLY A 1 187 ? -13.539 10.528 -4.703 1.00 79.12 187 GLY A C 1
ATOM 1491 O O . GLY A 1 187 ? -13.341 10.708 -5.911 1.00 79.12 187 GLY A O 1
ATOM 1492 N N . SER A 1 188 ? -13.877 11.515 -3.879 1.00 82.00 188 SER A N 1
ATOM 1493 C CA . SER A 1 188 ? -14.210 12.867 -4.336 1.00 82.00 188 SER A CA 1
ATOM 1494 C C . SER A 1 188 ? -13.026 13.822 -4.262 1.00 82.00 188 SER A C 1
ATOM 1496 O O . SER A 1 188 ? -12.786 14.566 -5.217 1.00 82.00 188 SER A O 1
ATOM 1498 N N . SER A 1 189 ? -12.262 13.792 -3.165 1.00 90.00 189 SER A N 1
ATOM 1499 C CA . SER A 1 189 ? -11.169 14.741 -2.932 1.00 90.00 189 SER A CA 1
ATOM 1500 C C . SER A 1 189 ? -9.843 14.248 -3.525 1.00 90.00 189 SER A C 1
ATOM 1502 O O . SER A 1 189 ? -9.606 13.052 -3.711 1.00 90.00 189 SER A O 1
ATOM 1504 N N . THR A 1 190 ? -8.938 15.176 -3.846 1.00 91.06 190 THR A N 1
ATOM 1505 C CA . THR A 1 190 ? -7.586 14.829 -4.321 1.00 91.06 190 THR A CA 1
ATOM 1506 C C . THR A 1 190 ? -6.796 14.053 -3.262 1.00 91.06 190 THR A C 1
ATOM 1508 O O . THR A 1 190 ? -5.998 13.181 -3.618 1.00 91.06 190 THR A O 1
ATOM 1511 N N . ALA A 1 191 ? -7.016 14.351 -1.978 1.00 92.88 191 ALA A N 1
ATOM 1512 C CA . ALA A 1 191 ? -6.384 13.658 -0.862 1.00 92.88 191 ALA A CA 1
ATOM 1513 C C . ALA A 1 191 ? -6.879 12.208 -0.764 1.00 92.88 191 ALA A C 1
ATOM 1515 O O . ALA A 1 191 ? -6.057 11.288 -0.774 1.00 92.88 191 ALA A O 1
ATOM 1516 N N . GLU A 1 192 ? -8.197 11.995 -0.805 1.00 95.06 192 GLU A N 1
ATOM 1517 C CA . GLU A 1 192 ? -8.808 10.662 -0.775 1.00 95.06 192 GLU A CA 1
ATOM 1518 C C . GLU A 1 192 ? -8.331 9.795 -1.953 1.00 95.06 192 GLU A C 1
ATOM 1520 O O . GLU A 1 192 ? -7.913 8.649 -1.771 1.00 95.06 192 GLU A O 1
ATOM 1525 N N . LYS A 1 193 ? -8.306 10.358 -3.168 1.00 94.56 193 LYS A N 1
ATOM 1526 C CA . LYS A 1 193 ? -7.818 9.667 -4.375 1.00 94.56 193 LYS A CA 1
ATOM 1527 C C . LYS A 1 193 ? -6.357 9.238 -4.239 1.00 94.56 193 LYS A C 1
ATOM 1529 O O . LYS A 1 193 ? -5.992 8.122 -4.609 1.00 94.56 193 LYS A O 1
ATOM 1534 N N . ASN A 1 194 ? -5.502 10.111 -3.701 1.00 94.06 194 ASN A N 1
ATOM 1535 C CA . ASN A 1 194 ? -4.097 9.785 -3.452 1.00 94.06 194 ASN A CA 1
ATOM 1536 C C . ASN A 1 194 ? -3.938 8.692 -2.391 1.00 94.06 194 ASN A C 1
ATOM 1538 O O . ASN A 1 194 ? -3.122 7.791 -2.588 1.00 94.06 194 ASN A O 1
ATOM 1542 N N . ALA A 1 195 ? -4.724 8.758 -1.316 1.00 95.69 195 ALA A N 1
ATOM 1543 C CA . ALA A 1 195 ? -4.765 7.742 -0.275 1.00 95.69 195 ALA A CA 1
ATOM 1544 C C . ALA A 1 195 ? -5.185 6.377 -0.831 1.00 95.69 195 ALA A C 1
ATOM 1546 O O . ALA A 1 195 ? -4.495 5.386 -0.603 1.00 95.69 195 ALA A O 1
ATOM 1547 N N . LYS A 1 196 ? -6.261 6.323 -1.625 1.00 96.69 196 LYS A N 1
ATOM 1548 C CA . LYS A 1 196 ? -6.733 5.092 -2.277 1.00 96.69 196 LYS A CA 1
ATOM 1549 C C . LYS A 1 196 ? -5.676 4.469 -3.172 1.00 96.69 196 LYS A C 1
ATOM 1551 O O . LYS A 1 196 ? -5.433 3.274 -3.066 1.00 96.69 196 LYS A O 1
ATOM 1556 N N . VAL A 1 197 ? -4.973 5.266 -3.980 1.00 97.19 197 VAL A N 1
ATOM 1557 C CA . VAL A 1 197 ? -3.853 4.753 -4.787 1.00 97.19 197 VAL A CA 1
ATOM 1558 C C . VAL A 1 197 ? -2.792 4.079 -3.916 1.00 97.19 197 VAL A C 1
ATOM 1560 O O . VAL A 1 197 ? -2.292 3.016 -4.272 1.00 97.19 197 VAL A O 1
ATOM 1563 N N . GLU A 1 198 ? -2.453 4.662 -2.770 1.00 95.94 198 GLU A N 1
ATOM 1564 C CA . GLU A 1 198 ? -1.448 4.105 -1.858 1.00 95.94 198 GLU A CA 1
ATOM 1565 C C . GLU A 1 198 ? -1.937 2.858 -1.116 1.00 95.94 198 GLU A C 1
ATOM 1567 O O . GLU A 1 198 ? -1.158 1.918 -0.928 1.00 95.94 198 GLU A O 1
ATOM 1572 N N . ILE A 1 199 ? -3.226 2.806 -0.771 1.00 97.31 199 ILE A N 1
ATOM 1573 C CA . ILE A 1 199 ? -3.885 1.606 -0.244 1.00 97.31 199 ILE A CA 1
ATOM 1574 C C . ILE A 1 199 ? -3.851 0.499 -1.301 1.00 97.31 199 ILE A C 1
ATOM 1576 O O . ILE A 1 199 ? -3.431 -0.614 -1.003 1.00 97.31 199 ILE A O 1
ATOM 1580 N N . TRP A 1 200 ? -4.185 0.796 -2.558 1.00 97.88 200 TRP A N 1
ATOM 1581 C CA . TRP A 1 200 ? -4.159 -0.180 -3.648 1.00 97.88 200 TRP A CA 1
ATOM 1582 C C . TRP A 1 200 ? -2.763 -0.706 -3.954 1.00 97.88 200 TRP A C 1
ATOM 1584 O O . TRP A 1 200 ? -2.610 -1.899 -4.214 1.00 97.88 200 TRP A O 1
ATOM 1594 N N . ILE A 1 201 ? -1.747 0.162 -3.907 1.00 96.81 201 ILE A N 1
ATOM 1595 C CA . ILE A 1 201 ? -0.346 -0.253 -4.023 1.00 96.81 201 ILE A CA 1
ATOM 1596 C C . ILE A 1 201 ? -0.017 -1.219 -2.886 1.00 96.81 201 ILE A C 1
ATOM 1598 O O . ILE A 1 201 ? 0.453 -2.316 -3.168 1.00 96.81 201 ILE A O 1
ATOM 1602 N N . SER A 1 202 ? -0.315 -0.844 -1.636 1.00 94.50 202 SER A N 1
ATOM 1603 C CA . SER A 1 202 ? -0.036 -1.630 -0.422 1.00 94.50 202 SER A CA 1
ATOM 1604 C C . SER A 1 202 ? -0.790 -2.963 -0.359 1.00 94.50 202 SER A C 1
ATOM 1606 O O . SER A 1 202 ? -0.252 -3.957 0.127 1.00 94.50 202 SER A O 1
ATOM 1608 N N . ALA A 1 203 ? -2.010 -3.008 -0.889 1.00 95.69 203 ALA A N 1
ATOM 1609 C CA . ALA A 1 203 ? -2.838 -4.208 -0.977 1.00 95.69 203 ALA A CA 1
ATOM 1610 C C . ALA A 1 203 ? -2.614 -5.003 -2.277 1.00 95.69 203 ALA A C 1
ATOM 1612 O O . ALA A 1 203 ? -3.272 -6.015 -2.492 1.00 95.69 203 ALA A O 1
ATOM 1613 N N . GLU A 1 204 ? -1.699 -4.558 -3.151 1.00 95.25 204 GLU A N 1
ATOM 1614 C CA . GLU A 1 204 ? -1.377 -5.227 -4.423 1.00 95.25 204 GLU A CA 1
ATOM 1615 C C . GLU A 1 204 ? -2.619 -5.463 -5.296 1.00 95.25 204 GLU A C 1
ATOM 1617 O O . GLU A 1 204 ? -2.783 -6.503 -5.935 1.00 95.25 204 GLU A O 1
ATOM 1622 N N . ARG A 1 205 ? -3.525 -4.475 -5.320 1.00 96.00 205 ARG A N 1
ATOM 1623 C CA . ARG A 1 205 ? -4.797 -4.609 -6.033 1.00 96.00 205 ARG A CA 1
ATOM 1624 C C . ARG A 1 205 ? -4.564 -4.903 -7.517 1.00 96.00 205 ARG A C 1
ATOM 1626 O O . ARG A 1 205 ? -3.657 -4.326 -8.115 1.00 96.00 205 ARG A O 1
ATOM 1633 N N . PRO A 1 206 ? -5.379 -5.759 -8.156 1.00 93.75 206 PRO A N 1
ATOM 1634 C CA . PRO A 1 206 ? -5.183 -6.088 -9.563 1.00 93.75 206 PRO A CA 1
ATOM 1635 C C . PRO A 1 206 ? -5.293 -4.855 -10.467 1.00 93.75 206 PRO A C 1
ATOM 1637 O O . PRO A 1 206 ? -6.190 -4.029 -10.299 1.00 93.75 206 PRO A O 1
ATOM 1640 N N . SER A 1 207 ? -4.448 -4.752 -11.497 1.00 92.38 207 SER A N 1
ATOM 1641 C CA . SER A 1 207 ? -4.475 -3.590 -12.400 1.00 92.38 207 SER A CA 1
ATOM 1642 C C . SER A 1 207 ? -5.823 -3.415 -13.101 1.00 92.38 207 SER A C 1
ATOM 1644 O O . SER A 1 207 ? -6.264 -2.286 -13.298 1.00 92.38 207 SER A O 1
ATOM 1646 N N . TRP A 1 208 ? -6.510 -4.512 -13.443 1.00 89.88 208 TRP A N 1
ATOM 1647 C CA . TRP A 1 208 ? -7.853 -4.442 -14.023 1.00 89.88 208 TRP A CA 1
ATOM 1648 C C . TRP A 1 208 ? -8.849 -3.762 -13.074 1.00 89.88 208 TRP A C 1
ATOM 1650 O O . TRP A 1 208 ? -9.700 -3.009 -13.542 1.00 89.88 208 TRP A O 1
ATOM 1660 N N . TYR A 1 209 ? -8.722 -3.999 -11.763 1.00 92.62 209 TYR A N 1
ATOM 1661 C CA . TYR A 1 209 ? -9.617 -3.454 -10.745 1.00 92.62 209 TYR A CA 1
ATOM 1662 C C . TYR A 1 209 ? -9.420 -1.951 -10.658 1.00 92.62 209 TYR A C 1
ATOM 1664 O O . TYR A 1 209 ? -10.359 -1.188 -10.859 1.00 92.62 209 TYR A O 1
ATOM 1672 N N . VAL A 1 210 ? -8.167 -1.530 -10.494 1.00 93.81 210 VAL A N 1
ATOM 1673 C CA . VAL A 1 210 ? -7.811 -0.113 -10.408 1.00 93.81 210 VAL A CA 1
ATOM 1674 C C . VAL A 1 210 ? -8.224 0.643 -11.672 1.00 93.81 210 VAL A C 1
ATOM 1676 O O . VAL A 1 210 ? -8.774 1.735 -11.572 1.00 93.81 210 VAL A O 1
ATOM 1679 N N . ARG A 1 211 ? -8.047 0.068 -12.872 1.00 90.75 211 ARG A N 1
ATOM 1680 C CA . ARG A 1 211 ? -8.562 0.693 -14.104 1.00 90.75 211 ARG A CA 1
ATOM 1681 C C . ARG A 1 211 ? -10.078 0.864 -14.076 1.00 90.75 211 ARG A C 1
ATOM 1683 O O . ARG A 1 211 ? -10.546 1.924 -14.477 1.00 90.75 211 ARG A O 1
ATOM 1690 N N . LYS A 1 212 ? -10.826 -0.149 -13.621 1.00 88.62 212 LYS A N 1
ATOM 1691 C CA . LYS A 1 212 ? -12.291 -0.084 -13.544 1.00 88.62 212 LYS A CA 1
ATOM 1692 C C . LYS A 1 212 ? -12.737 1.006 -12.564 1.00 88.62 212 LYS A C 1
ATOM 1694 O O . LYS A 1 212 ? -13.519 1.864 -12.952 1.00 88.62 212 LYS A O 1
ATOM 1699 N N . VAL A 1 213 ? -12.169 1.052 -11.352 1.00 90.69 213 VAL A N 1
ATOM 1700 C CA . VAL A 1 213 ? -12.477 2.107 -10.359 1.00 90.69 213 VAL A CA 1
ATOM 1701 C C . VAL A 1 213 ? -12.177 3.505 -10.915 1.00 90.69 213 VAL A C 1
ATOM 1703 O O . VAL A 1 213 ? -12.922 4.451 -10.688 1.00 90.69 213 VAL A O 1
ATOM 1706 N N . LEU A 1 214 ? -11.100 3.644 -11.690 1.00 90.44 214 LEU A N 1
ATOM 1707 C CA . LEU A 1 214 ? -10.707 4.910 -12.313 1.00 90.44 214 LEU A CA 1
ATOM 1708 C C . LEU A 1 214 ? -11.510 5.266 -13.578 1.00 90.44 214 LEU A C 1
ATOM 1710 O O . LEU A 1 214 ? -11.245 6.318 -14.174 1.00 90.44 214 LEU A O 1
ATOM 1714 N N . ASN A 1 215 ? -12.466 4.424 -13.990 1.00 86.88 215 ASN A N 1
ATOM 1715 C CA . ASN A 1 215 ? -13.223 4.541 -15.239 1.00 86.88 215 ASN A CA 1
ATOM 1716 C C . ASN A 1 215 ? -12.303 4.622 -16.481 1.00 86.88 215 ASN A C 1
ATOM 1718 O O . ASN A 1 215 ? -12.405 5.514 -17.333 1.00 86.88 215 ASN A O 1
ATOM 1722 N N . LEU A 1 216 ? -11.331 3.708 -16.526 1.00 86.25 216 LEU A N 1
ATOM 1723 C CA . LEU A 1 216 ? -10.307 3.557 -17.564 1.00 86.25 216 LEU A CA 1
ATOM 1724 C C . LEU A 1 216 ? -10.407 2.194 -18.271 1.00 86.25 216 LEU A C 1
ATOM 1726 O O . LEU A 1 216 ? -9.410 1.683 -18.761 1.00 86.25 216 LEU A O 1
ATOM 1730 N N . ASP A 1 217 ? -11.556 1.533 -18.266 1.00 75.44 217 ASP A N 1
ATOM 1731 C CA . ASP A 1 217 ? -11.761 0.216 -18.879 1.00 75.44 217 ASP A CA 1
ATOM 1732 C C . ASP A 1 217 ? -12.416 0.281 -20.270 1.00 75.44 217 ASP A C 1
ATOM 1734 O O . ASP A 1 217 ? -12.170 -0.610 -21.080 1.00 75.44 217 ASP A O 1
ATOM 1738 N N . VAL A 1 218 ? -13.157 1.353 -20.591 1.00 64.62 218 VAL A N 1
ATOM 1739 C CA . VAL A 1 218 ? -13.944 1.480 -21.846 1.00 64.62 218 VAL A CA 1
ATOM 1740 C C . VAL A 1 218 ? -13.345 2.462 -22.876 1.00 64.62 218 VAL A C 1
ATOM 1742 O O . VAL A 1 218 ? -13.954 2.773 -23.896 1.00 64.62 218 VAL A O 1
ATOM 1745 N N . ARG A 1 219 ? -12.151 3.017 -22.644 1.00 61.97 219 ARG A N 1
ATOM 1746 C CA . ARG A 1 219 ? -11.619 4.122 -23.474 1.00 61.97 219 ARG A CA 1
ATOM 1747 C C . ARG A 1 219 ? -10.648 3.628 -24.559 1.00 61.97 219 ARG A C 1
ATOM 1749 O O . ARG A 1 219 ? -10.001 2.604 -24.409 1.00 61.97 219 ARG A O 1
ATOM 1756 N N . SER A 1 220 ? -10.468 4.354 -25.663 1.00 60.06 220 SER A N 1
ATOM 1757 C CA . SER A 1 220 ? -9.328 4.106 -26.570 1.00 60.06 220 SER A CA 1
ATOM 1758 C C . SER A 1 220 ? -8.010 4.494 -25.879 1.00 60.06 220 SER A C 1
ATOM 1760 O O . SER A 1 220 ? -8.024 5.306 -24.952 1.00 60.06 220 SER A O 1
ATOM 1762 N N . LYS A 1 221 ? -6.849 3.961 -26.291 1.00 61.38 221 LYS A N 1
ATOM 1763 C CA . LYS A 1 221 ? -5.537 4.285 -25.674 1.00 61.38 221 LYS A CA 1
ATOM 1764 C C . LYS A 1 221 ? -5.283 5.802 -25.553 1.00 61.38 221 LYS A C 1
ATOM 1766 O O . LYS A 1 221 ? -4.748 6.250 -24.543 1.00 61.38 221 LYS A O 1
ATOM 1771 N N . ASN A 1 222 ? -5.737 6.591 -26.528 1.00 58.53 222 ASN A N 1
ATOM 1772 C CA . ASN A 1 222 ? -5.620 8.055 -26.511 1.00 58.53 222 ASN A CA 1
ATOM 1773 C C . ASN A 1 222 ? -6.600 8.704 -25.514 1.00 58.53 222 ASN A C 1
ATOM 1775 O O . ASN A 1 222 ? -6.217 9.597 -24.762 1.00 58.53 222 ASN A O 1
ATOM 1779 N N . ALA A 1 223 ? -7.835 8.200 -25.422 1.00 61.44 223 ALA A N 1
ATOM 1780 C CA . ALA A 1 223 ? -8.826 8.660 -24.445 1.00 61.44 223 ALA A CA 1
ATOM 1781 C C . ALA A 1 223 ? -8.482 8.268 -22.991 1.00 61.44 223 ALA A C 1
ATOM 1783 O O . ALA A 1 223 ? -8.963 8.901 -22.049 1.00 61.44 223 ALA A O 1
ATOM 1784 N N . HIS A 1 224 ? -7.621 7.263 -22.792 1.00 67.69 224 HIS A N 1
ATOM 1785 C CA . HIS A 1 224 ? -7.027 6.974 -21.486 1.00 67.69 224 HIS A CA 1
ATOM 1786 C C . HIS A 1 224 ? -6.041 8.061 -21.067 1.00 67.69 224 HIS A C 1
ATOM 1788 O O . HIS A 1 224 ? -6.127 8.561 -19.953 1.00 67.69 224 HIS A O 1
ATOM 1794 N N . GLN A 1 225 ? -5.111 8.436 -21.949 1.00 67.31 225 GLN A N 1
ATOM 1795 C CA . GLN A 1 225 ? -4.018 9.350 -21.606 1.00 67.31 225 GLN A CA 1
ATOM 1796 C C . GLN A 1 225 ? -4.488 10.788 -21.353 1.00 67.31 225 GLN A C 1
ATOM 1798 O O . GLN A 1 225 ? -3.859 11.489 -20.564 1.00 67.31 225 GLN A O 1
ATOM 1803 N N . GLY A 1 226 ? -5.604 11.197 -21.966 1.00 70.00 226 GLY A N 1
ATOM 1804 C CA . GLY A 1 226 ? -6.244 12.494 -21.723 1.00 70.00 226 GLY A CA 1
ATOM 1805 C C . GLY A 1 226 ? -7.165 12.550 -20.497 1.00 70.00 226 GLY A C 1
ATOM 1806 O O . GLY A 1 226 ? -7.672 13.619 -20.176 1.00 70.00 226 GLY A O 1
ATOM 1807 N N . SER A 1 227 ? -7.414 11.429 -19.807 1.00 80.50 227 SER A N 1
ATOM 1808 C CA . SER A 1 227 ? -8.255 11.414 -18.604 1.00 80.50 227 SER A CA 1
ATOM 1809 C C . SER A 1 227 ? -7.506 11.982 -17.400 1.00 80.50 227 SER A C 1
ATOM 1811 O O . SER A 1 227 ? -6.381 11.567 -17.115 1.00 80.50 227 SER A O 1
ATOM 1813 N N . GLU A 1 228 ? -8.159 12.840 -16.614 1.00 84.62 228 GLU A N 1
ATOM 1814 C CA . GLU A 1 228 ? -7.599 13.317 -15.345 1.00 84.62 228 GLU A CA 1
ATOM 1815 C C . GLU A 1 228 ? -7.256 12.148 -14.402 1.00 84.62 228 GLU A C 1
ATOM 1817 O O . GLU A 1 228 ? -6.257 12.191 -13.681 1.00 84.62 228 GLU A O 1
ATOM 1822 N N . ASN A 1 229 ? -8.021 11.053 -14.466 1.00 88.56 229 ASN A N 1
ATOM 1823 C CA . ASN A 1 229 ? -7.812 9.879 -13.620 1.00 88.56 229 ASN A CA 1
ATOM 1824 C C . ASN A 1 229 ? -6.556 9.073 -13.991 1.00 88.56 229 ASN A C 1
ATOM 1826 O O . ASN A 1 229 ? -6.045 8.299 -13.179 1.00 88.56 229 ASN A O 1
ATOM 1830 N N . TYR A 1 230 ? -6.005 9.269 -15.191 1.00 89.50 230 TYR A N 1
ATOM 1831 C CA . TYR A 1 230 ? -4.830 8.531 -15.650 1.00 89.50 230 TYR A CA 1
ATOM 1832 C C . TYR A 1 230 ? -3.578 8.827 -14.817 1.00 89.50 230 TYR A C 1
ATOM 1834 O O . TYR A 1 230 ? -2.728 7.950 -14.648 1.00 89.50 230 TYR A O 1
ATOM 1842 N N . LYS A 1 231 ? -3.470 10.027 -14.226 1.00 92.50 231 LYS A N 1
ATOM 1843 C CA . LYS A 1 231 ? -2.358 10.368 -13.319 1.00 92.50 231 LYS A CA 1
ATOM 1844 C C . LYS A 1 231 ? -2.294 9.424 -12.111 1.00 92.50 231 LYS A C 1
ATOM 1846 O O . LYS A 1 231 ? -1.206 8.992 -11.734 1.00 92.50 231 LYS A O 1
ATOM 1851 N N . TYR A 1 232 ? -3.449 9.028 -11.576 1.00 94.12 232 TYR A N 1
ATOM 1852 C CA . TYR A 1 232 ? -3.551 8.092 -10.457 1.00 94.12 232 TYR A CA 1
ATOM 1853 C C . TYR A 1 232 ? -3.214 6.664 -10.875 1.00 94.12 232 TYR A C 1
ATOM 1855 O O . TYR A 1 232 ? -2.492 5.977 -10.157 1.00 94.12 232 TYR A O 1
ATOM 1863 N N . TYR A 1 233 ? -3.639 6.245 -12.071 1.00 92.94 233 TYR A N 1
ATOM 1864 C CA . TYR A 1 233 ? -3.256 4.939 -12.606 1.00 92.94 233 TYR A CA 1
ATOM 1865 C C . TYR A 1 233 ? -1.742 4.829 -12.827 1.00 92.94 233 TYR A C 1
ATOM 1867 O O . TYR A 1 233 ? -1.136 3.825 -12.460 1.00 92.94 233 TYR A O 1
ATOM 1875 N N . LYS A 1 234 ? -1.099 5.882 -13.351 1.00 91.75 234 LYS A N 1
ATOM 1876 C CA . LYS A 1 234 ? 0.368 5.937 -13.467 1.00 91.75 234 LYS A CA 1
ATOM 1877 C C . LYS A 1 234 ? 1.054 5.837 -12.103 1.00 91.75 234 LYS A C 1
ATOM 1879 O O . LYS A 1 234 ? 2.000 5.065 -11.972 1.00 91.75 234 LYS A O 1
ATOM 1884 N N . LYS A 1 235 ? 0.570 6.576 -11.094 1.00 94.44 235 LYS A N 1
ATOM 1885 C CA . LYS A 1 235 ? 1.089 6.495 -9.715 1.00 94.44 235 LYS A CA 1
ATOM 1886 C C . LYS A 1 235 ? 0.954 5.072 -9.161 1.00 94.44 235 LYS A C 1
ATOM 1888 O O . LYS A 1 235 ? 1.915 4.544 -8.611 1.00 94.44 235 LYS A O 1
ATOM 1893 N N . PHE A 1 236 ? -0.197 4.436 -9.372 1.00 95.81 236 PHE A N 1
ATOM 1894 C CA . PHE A 1 236 ? -0.440 3.046 -8.993 1.00 95.81 236 PHE A CA 1
ATOM 1895 C C . PHE A 1 236 ? 0.558 2.079 -9.656 1.00 95.81 236 PHE A C 1
ATOM 1897 O O . PHE A 1 236 ? 1.233 1.331 -8.953 1.00 95.81 236 PHE A O 1
ATOM 1904 N N . LEU A 1 237 ? 0.720 2.131 -10.985 1.00 92.44 237 LEU A N 1
ATOM 1905 C CA . LEU A 1 237 ? 1.666 1.269 -11.707 1.00 92.44 237 LEU A CA 1
ATOM 1906 C C . LEU A 1 237 ? 3.108 1.468 -11.230 1.00 92.44 237 LEU A C 1
ATOM 1908 O O . LEU A 1 237 ? 3.822 0.495 -10.994 1.00 92.44 237 LEU A O 1
ATOM 1912 N N . HIS A 1 238 ? 3.514 2.724 -11.038 1.00 90.38 238 HIS A N 1
ATOM 1913 C CA . HIS A 1 238 ? 4.838 3.058 -10.527 1.00 90.38 238 HIS A CA 1
ATOM 1914 C C . HIS A 1 238 ? 5.073 2.488 -9.119 1.00 90.38 238 HIS A C 1
ATOM 1916 O O . HIS A 1 238 ? 6.173 2.011 -8.830 1.00 90.38 238 HIS A O 1
ATOM 1922 N N . GLY A 1 239 ? 4.053 2.505 -8.257 1.00 93.56 239 GLY A N 1
ATOM 1923 C CA . GLY A 1 239 ? 4.116 1.925 -6.916 1.00 93.56 239 GLY A CA 1
ATOM 1924 C C . GLY A 1 239 ? 4.173 0.397 -6.909 1.00 93.56 239 GLY A C 1
ATOM 1925 O O . GLY A 1 239 ? 4.986 -0.174 -6.187 1.00 93.56 239 GLY A O 1
ATOM 1926 N N . ILE A 1 240 ? 3.370 -0.275 -7.742 1.00 93.88 240 ILE A N 1
ATOM 1927 C CA . ILE A 1 240 ? 3.415 -1.741 -7.892 1.00 93.88 240 ILE A CA 1
ATOM 1928 C C . ILE A 1 240 ? 4.783 -2.201 -8.398 1.00 93.88 240 ILE A C 1
ATOM 1930 O O . ILE A 1 240 ? 5.339 -3.170 -7.882 1.00 93.88 240 ILE A O 1
ATOM 1934 N N . GLU A 1 241 ? 5.348 -1.490 -9.373 1.00 89.81 241 GLU A N 1
ATOM 1935 C CA . GLU A 1 241 ? 6.698 -1.767 -9.857 1.00 89.81 241 GLU A CA 1
ATOM 1936 C C . GLU A 1 241 ? 7.745 -1.587 -8.745 1.00 89.81 241 GLU A C 1
ATOM 1938 O O . GLU A 1 241 ? 8.602 -2.451 -8.586 1.00 89.81 241 GLU A O 1
ATOM 1943 N N . GLY A 1 242 ? 7.623 -0.542 -7.917 1.00 90.94 242 GLY A N 1
ATOM 1944 C CA . GLY A 1 242 ? 8.482 -0.355 -6.742 1.00 90.94 242 GLY A CA 1
ATOM 1945 C C . GLY A 1 242 ? 8.412 -1.535 -5.766 1.00 90.94 242 GLY A C 1
ATOM 1946 O O . GLY A 1 242 ? 9.439 -2.100 -5.414 1.00 90.94 242 GLY A O 1
ATOM 1947 N N . ARG A 1 243 ? 7.209 -2.014 -5.425 1.00 91.62 243 ARG A N 1
ATOM 1948 C CA . ARG A 1 243 ? 7.049 -3.185 -4.537 1.00 91.62 243 ARG A CA 1
ATOM 1949 C C . ARG A 1 243 ? 7.622 -4.474 -5.117 1.00 91.62 243 ARG A C 1
ATOM 1951 O O . ARG A 1 243 ? 8.085 -5.347 -4.384 1.00 91.62 243 ARG A O 1
ATOM 1958 N N . LYS A 1 244 ? 7.552 -4.633 -6.439 1.00 92.19 244 LYS A N 1
ATOM 1959 C CA . LYS A 1 244 ? 8.187 -5.757 -7.137 1.00 92.19 244 LYS A CA 1
ATOM 1960 C C . LYS A 1 244 ? 9.707 -5.702 -6.962 1.00 92.19 244 LYS A C 1
ATOM 1962 O O . LYS A 1 244 ? 10.319 -6.722 -6.664 1.00 92.19 244 LYS A O 1
ATOM 1967 N N . MET A 1 245 ? 10.285 -4.510 -7.096 1.00 92.06 245 MET A N 1
ATOM 1968 C CA . MET A 1 245 ? 11.711 -4.257 -6.887 1.00 92.06 245 MET A CA 1
ATOM 1969 C C . MET A 1 245 ? 12.126 -4.490 -5.433 1.00 92.06 245 MET A C 1
ATOM 1971 O O . MET A 1 245 ? 13.126 -5.159 -5.203 1.00 92.06 245 MET A O 1
ATOM 1975 N N . ASP A 1 246 ? 11.327 -4.056 -4.456 1.00 90.69 246 ASP A N 1
ATOM 1976 C CA . ASP A 1 246 ? 11.590 -4.317 -3.032 1.00 90.69 246 ASP A CA 1
ATOM 1977 C C . ASP A 1 246 ? 11.636 -5.822 -2.721 1.00 90.69 246 ASP A C 1
ATOM 1979 O O . ASP A 1 246 ? 12.481 -6.284 -1.950 1.00 90.69 246 ASP A O 1
ATOM 1983 N N . ARG A 1 247 ? 10.754 -6.613 -3.350 1.00 92.50 247 ARG A N 1
ATOM 1984 C CA . ARG A 1 247 ? 10.768 -8.080 -3.236 1.00 92.50 247 ARG A CA 1
ATOM 1985 C C . ARG A 1 247 ? 12.023 -8.694 -3.838 1.00 92.50 247 ARG A C 1
ATOM 1987 O O . ARG A 1 247 ? 12.598 -9.586 -3.226 1.00 92.50 247 ARG A O 1
ATOM 1994 N N . TRP A 1 248 ? 12.449 -8.228 -5.007 1.00 93.31 248 TRP A N 1
ATOM 1995 C CA . TRP A 1 248 ? 13.700 -8.676 -5.621 1.00 93.31 248 TRP A CA 1
ATOM 1996 C C . TRP A 1 248 ? 14.908 -8.357 -4.751 1.00 93.31 248 TRP A C 1
ATOM 1998 O O . TRP A 1 248 ? 15.717 -9.246 -4.495 1.00 93.31 248 TRP A O 1
ATOM 2008 N N . LEU A 1 249 ? 14.970 -7.137 -4.219 1.00 90.38 249 LEU A N 1
ATOM 2009 C CA . LEU A 1 249 ? 16.035 -6.710 -3.323 1.00 90.38 249 LEU A CA 1
ATOM 2010 C C . LEU A 1 249 ? 16.065 -7.569 -2.051 1.00 90.38 249 LEU A C 1
ATOM 2012 O O . LEU A 1 249 ? 17.116 -8.072 -1.664 1.00 90.38 249 LEU A O 1
ATOM 2016 N N . SER A 1 250 ? 14.898 -7.815 -1.448 1.00 89.25 250 SER A N 1
ATOM 2017 C CA . SER A 1 250 ? 14.762 -8.661 -0.251 1.00 89.25 250 SER A CA 1
ATOM 2018 C C . SER A 1 250 ? 15.106 -10.130 -0.513 1.00 89.25 250 SER A C 1
ATOM 2020 O O . SER A 1 250 ? 15.589 -10.819 0.381 1.00 89.25 250 SER A O 1
ATOM 2022 N N . ALA A 1 251 ? 14.868 -10.614 -1.733 1.00 91.50 251 ALA A N 1
ATOM 2023 C CA . ALA A 1 251 ? 15.236 -11.956 -2.172 1.00 91.50 251 ALA A CA 1
ATOM 2024 C C . ALA A 1 251 ? 16.710 -12.068 -2.608 1.00 91.50 251 ALA A C 1
ATOM 2026 O O . ALA A 1 251 ? 17.143 -13.154 -2.989 1.00 91.50 251 ALA A O 1
ATOM 2027 N N . GLY A 1 252 ? 17.478 -10.972 -2.566 1.00 89.62 252 GLY A N 1
ATOM 2028 C CA . GLY A 1 252 ? 18.883 -10.955 -2.970 1.00 89.62 252 GLY A CA 1
ATOM 2029 C C . GLY A 1 252 ? 19.097 -11.105 -4.477 1.00 89.62 252 GLY A C 1
ATOM 2030 O O . GLY A 1 252 ? 20.151 -11.579 -4.894 1.00 89.62 252 GLY A O 1
ATOM 2031 N N . VAL A 1 253 ? 18.110 -10.731 -5.298 1.00 90.62 253 VAL A N 1
ATOM 2032 C CA . VAL A 1 253 ? 18.233 -10.780 -6.761 1.00 90.62 253 VAL A CA 1
ATOM 2033 C C . VAL A 1 253 ? 19.287 -9.768 -7.209 1.00 90.62 253 VAL A C 1
ATOM 2035 O O . VAL A 1 253 ? 19.186 -8.580 -6.910 1.00 90.62 253 VAL A O 1
ATOM 2038 N N . THR A 1 254 ? 20.301 -10.201 -7.947 1.00 90.44 254 THR A N 1
ATOM 2039 C CA . THR A 1 254 ? 21.342 -9.291 -8.449 1.00 90.44 254 THR A CA 1
ATOM 2040 C C . THR A 1 254 ? 20.877 -8.547 -9.702 1.00 90.44 254 THR A C 1
ATOM 2042 O O . THR A 1 254 ? 19.950 -8.980 -10.394 1.00 90.44 254 THR A O 1
ATOM 2045 N N . THR A 1 255 ? 21.530 -7.428 -10.038 1.00 90.88 255 THR A N 1
ATOM 2046 C CA . THR A 1 255 ? 21.289 -6.742 -11.322 1.00 90.88 255 THR A CA 1
ATOM 2047 C C . THR A 1 255 ? 21.526 -7.691 -12.495 1.00 90.88 255 THR A C 1
ATOM 2049 O O . THR A 1 255 ? 20.689 -7.758 -13.388 1.00 90.88 255 THR A O 1
ATOM 2052 N N . HIS A 1 256 ? 22.567 -8.521 -12.423 1.00 89.50 256 HIS A N 1
ATOM 2053 C CA . HIS A 1 256 ? 22.898 -9.504 -13.451 1.00 89.50 256 HIS A CA 1
ATOM 2054 C C . HIS A 1 256 ? 21.787 -10.541 -13.668 1.00 89.50 256 HIS A C 1
ATOM 2056 O O . HIS A 1 256 ? 21.360 -10.797 -14.794 1.00 89.50 256 HIS A O 1
ATOM 2062 N N . GLN A 1 257 ? 21.232 -11.090 -12.583 1.00 90.75 257 GLN A N 1
ATOM 2063 C CA . GLN A 1 257 ? 20.090 -12.004 -12.671 1.00 90.75 257 GLN A CA 1
ATOM 2064 C C . GLN A 1 257 ? 18.871 -11.326 -13.306 1.00 90.75 257 GLN A C 1
ATOM 2066 O O . GLN A 1 257 ? 18.173 -11.938 -14.115 1.00 90.75 257 GLN A O 1
ATOM 2071 N N . LEU A 1 258 ? 18.615 -10.057 -12.970 1.00 91.00 258 LEU A N 1
ATOM 2072 C CA . LEU A 1 258 ? 17.509 -9.307 -13.559 1.00 91.00 258 LEU A CA 1
ATOM 2073 C C . LEU A 1 258 ? 17.754 -8.970 -15.039 1.00 91.00 258 LEU A C 1
ATOM 2075 O O . LEU A 1 258 ? 16.813 -8.996 -15.833 1.00 91.00 258 LEU A O 1
ATOM 2079 N N . TRP A 1 259 ? 19.001 -8.681 -15.414 1.00 90.38 259 TRP A N 1
ATOM 2080 C CA . TRP A 1 259 ? 19.422 -8.460 -16.797 1.00 90.38 259 TRP A CA 1
ATOM 2081 C C . TRP A 1 259 ? 19.110 -9.682 -17.666 1.00 90.38 259 TRP A C 1
ATOM 2083 O O . TRP A 1 259 ? 18.441 -9.549 -18.695 1.00 90.38 259 TRP A O 1
ATOM 2093 N N . GLY A 1 260 ? 19.500 -10.874 -17.198 1.00 90.06 260 GLY A N 1
ATOM 2094 C CA . GLY A 1 260 ? 19.193 -12.148 -17.853 1.00 90.06 260 GLY A CA 1
ATOM 2095 C C . GLY A 1 260 ? 17.696 -12.476 -17.866 1.00 90.06 260 GLY A C 1
ATOM 2096 O O . GLY A 1 260 ? 17.163 -12.880 -18.896 1.00 90.06 260 GLY A O 1
ATOM 2097 N N . LEU A 1 261 ? 16.967 -12.222 -16.770 1.00 89.12 261 LEU A N 1
ATOM 2098 C CA . LEU A 1 261 ? 15.511 -12.438 -16.710 1.00 89.12 261 LEU A CA 1
ATOM 2099 C C . LEU A 1 261 ? 14.757 -11.624 -17.771 1.00 89.12 261 LEU A C 1
ATOM 2101 O O . LEU A 1 261 ? 13.734 -12.062 -18.300 1.00 89.12 261 LEU A O 1
ATOM 2105 N N . TYR A 1 262 ? 15.252 -10.427 -18.075 1.00 89.69 262 TYR A N 1
ATOM 2106 C CA . TYR A 1 262 ? 14.695 -9.579 -19.117 1.00 89.69 262 TYR A CA 1
ATOM 2107 C C . TYR A 1 262 ? 15.251 -9.861 -20.516 1.00 89.69 262 TYR A C 1
ATOM 2109 O O . TYR A 1 262 ? 14.781 -9.214 -21.456 1.00 89.69 262 TYR A O 1
ATOM 2117 N N . GLN A 1 263 ? 16.180 -10.809 -20.677 1.00 89.19 263 GLN A N 1
ATOM 2118 C CA . GLN A 1 263 ? 16.841 -11.129 -21.950 1.00 89.19 263 GLN A CA 1
ATOM 2119 C C . GLN A 1 263 ? 17.439 -9.867 -22.590 1.00 89.19 263 GLN A C 1
ATOM 2121 O O . GLN A 1 263 ? 17.167 -9.537 -23.746 1.00 89.19 263 GLN A O 1
ATOM 2126 N N . LEU A 1 264 ? 18.124 -9.047 -21.783 1.00 87.62 264 LEU A N 1
ATOM 2127 C CA . LEU A 1 264 ? 18.707 -7.783 -22.251 1.00 87.62 264 LEU A CA 1
ATOM 2128 C C . LEU A 1 264 ? 20.036 -7.984 -22.995 1.00 87.62 264 LEU A C 1
ATOM 2130 O O . LEU A 1 264 ? 20.451 -7.111 -23.752 1.00 87.62 264 LEU A O 1
ATOM 2134 N N . ASP A 1 265 ? 20.673 -9.133 -22.806 1.00 84.31 265 ASP A N 1
ATOM 2135 C CA . ASP A 1 265 ? 21.899 -9.590 -23.456 1.00 84.31 265 ASP A CA 1
ATOM 2136 C C . ASP A 1 265 ? 21.726 -9.885 -24.953 1.00 84.31 265 ASP A C 1
ATOM 2138 O O . ASP A 1 265 ? 22.643 -9.652 -25.737 1.00 84.31 265 ASP A O 1
ATOM 2142 N N . GLU A 1 266 ? 20.535 -10.309 -25.372 1.00 83.12 266 GLU A N 1
ATOM 2143 C CA . GLU A 1 266 ? 20.247 -10.661 -26.770 1.00 83.12 266 GLU A CA 1
ATOM 2144 C C . GLU A 1 266 ? 19.985 -9.443 -27.678 1.00 83.12 266 GLU A C 1
ATOM 2146 O O . GLU A 1 266 ? 19.722 -9.583 -28.875 1.00 83.12 266 GLU A O 1
ATOM 2151 N N . MET A 1 267 ? 20.024 -8.223 -27.134 1.00 81.12 267 MET A N 1
ATOM 2152 C CA . MET A 1 267 ? 19.578 -7.022 -27.840 1.00 81.12 267 MET A CA 1
ATOM 2153 C C . MET A 1 267 ? 20.701 -6.031 -28.126 1.00 81.12 267 MET A C 1
ATOM 2155 O O . MET A 1 267 ? 21.574 -5.759 -27.306 1.00 81.12 267 MET A O 1
ATOM 2159 N N . SER A 1 268 ? 20.610 -5.381 -29.287 1.00 82.25 268 SER A N 1
ATOM 2160 C CA . SER A 1 268 ? 21.475 -4.245 -29.594 1.00 82.25 268 SER A CA 1
ATOM 2161 C C . SER A 1 268 ? 21.158 -3.047 -28.692 1.00 82.25 268 SER A C 1
ATOM 2163 O O . SER A 1 268 ? 20.009 -2.788 -28.323 1.00 82.25 268 SER A O 1
ATOM 2165 N N . TYR A 1 269 ? 22.186 -2.256 -28.386 1.00 74.69 269 TYR A N 1
ATOM 2166 C CA . TYR A 1 269 ? 22.086 -1.074 -27.526 1.00 74.69 269 TYR A CA 1
ATOM 2167 C C . TYR A 1 269 ? 21.018 -0.057 -27.983 1.00 74.69 269 TYR A C 1
ATOM 2169 O O . TYR A 1 269 ? 20.328 0.554 -27.166 1.00 74.69 269 TYR A O 1
ATOM 2177 N N . THR A 1 270 ? 20.811 0.095 -29.294 1.00 79.88 270 THR A N 1
ATOM 2178 C CA . THR A 1 270 ? 19.789 0.999 -29.851 1.00 79.88 270 THR A CA 1
ATOM 2179 C C . THR A 1 270 ? 18.360 0.495 -29.638 1.00 79.88 270 THR A C 1
ATOM 2181 O O . THR A 1 270 ? 17.444 1.307 -29.474 1.00 79.88 270 THR A O 1
ATOM 2184 N N . LEU A 1 271 ? 18.153 -0.826 -29.616 1.00 81.44 271 LEU A N 1
ATOM 2185 C CA . LEU A 1 271 ? 16.863 -1.450 -29.316 1.00 81.44 271 LEU A CA 1
ATOM 2186 C C . LEU A 1 271 ? 16.588 -1.475 -27.811 1.00 81.44 271 LEU A C 1
ATOM 2188 O O . LEU A 1 271 ? 15.454 -1.219 -27.399 1.00 81.44 271 LEU A O 1
ATOM 2192 N N . LEU A 1 272 ? 17.627 -1.685 -26.998 1.00 81.62 272 LEU A N 1
ATOM 2193 C CA . LEU A 1 272 ? 17.552 -1.660 -25.537 1.00 81.62 272 LEU A CA 1
ATOM 2194 C C . LEU A 1 272 ? 16.892 -0.374 -25.023 1.00 81.62 272 LEU A C 1
ATOM 2196 O O . LEU A 1 272 ? 15.926 -0.443 -24.261 1.00 81.62 272 LEU A O 1
ATOM 2200 N N . LYS A 1 273 ? 17.319 0.796 -25.521 1.00 78.44 273 LYS A N 1
ATOM 2201 C CA . LYS A 1 273 ? 16.784 2.112 -25.109 1.00 78.44 273 LYS A CA 1
ATOM 2202 C C . LYS A 1 273 ? 15.290 2.322 -25.368 1.00 78.44 273 LYS A C 1
ATOM 2204 O O . LYS A 1 273 ? 14.697 3.231 -24.797 1.00 78.44 273 LYS A O 1
ATOM 2209 N N . LYS A 1 274 ? 14.668 1.507 -26.222 1.00 81.19 274 LYS A N 1
ATOM 2210 C CA . LYS A 1 274 ? 13.242 1.626 -26.567 1.00 81.19 274 LYS A CA 1
ATOM 2211 C C . LYS A 1 274 ? 12.350 0.682 -25.757 1.00 81.19 274 LYS A C 1
ATOM 2213 O O . LYS A 1 274 ? 11.127 0.766 -25.873 1.00 81.19 274 LYS A O 1
ATOM 2218 N N . ARG A 1 275 ? 12.923 -0.222 -24.954 1.00 82.62 275 ARG A N 1
ATOM 2219 C CA . ARG A 1 275 ? 12.172 -1.263 -24.242 1.00 82.62 275 ARG A CA 1
ATOM 2220 C C . ARG A 1 275 ? 11.784 -0.802 -22.839 1.00 82.62 275 ARG A C 1
ATOM 2222 O O . ARG A 1 275 ? 12.619 -0.339 -22.070 1.00 82.62 275 ARG A O 1
ATOM 2229 N N . SER A 1 276 ? 10.528 -1.024 -22.456 1.00 82.06 276 SER A N 1
ATOM 2230 C CA . SER A 1 276 ? 10.068 -0.774 -21.082 1.00 82.06 276 SER A CA 1
ATOM 2231 C C . SER A 1 276 ? 10.821 -1.618 -20.049 1.00 82.06 276 SER A C 1
ATOM 2233 O O . SER A 1 276 ? 11.067 -1.142 -18.948 1.00 82.06 276 SER A O 1
ATOM 2235 N N . SER A 1 277 ? 11.243 -2.834 -20.415 1.00 84.81 277 SER A N 1
ATOM 2236 C CA . SER A 1 277 ? 12.038 -3.710 -19.545 1.00 84.81 277 SER A CA 1
ATOM 2237 C C . SER A 1 277 ? 13.378 -3.092 -19.151 1.00 84.81 277 SER A C 1
ATOM 2239 O O . SER A 1 277 ? 13.832 -3.317 -18.033 1.00 84.81 277 SER A O 1
ATOM 2241 N N . LEU A 1 278 ? 13.986 -2.274 -20.025 1.00 87.75 278 LEU A N 1
ATOM 2242 C CA . LEU A 1 278 ? 15.200 -1.548 -19.667 1.00 87.75 278 LEU A CA 1
ATOM 2243 C C . LEU A 1 278 ? 14.907 -0.488 -18.602 1.00 87.75 278 LEU A C 1
ATOM 2245 O O . LEU A 1 278 ? 15.682 -0.349 -17.668 1.00 87.75 278 LEU A O 1
ATOM 2249 N N . MET A 1 279 ? 13.781 0.225 -18.690 1.00 84.50 279 MET A N 1
ATOM 2250 C CA . MET A 1 279 ? 13.406 1.207 -17.663 1.00 84.50 279 MET A CA 1
ATOM 2251 C C . MET A 1 279 ? 13.195 0.537 -16.301 1.00 84.50 279 MET A C 1
ATOM 2253 O O . MET A 1 279 ? 13.649 1.059 -15.284 1.00 84.50 279 MET A O 1
ATOM 2257 N N . SER A 1 280 ? 12.571 -0.645 -16.280 1.00 85.06 280 SER A N 1
ATOM 2258 C CA . SER A 1 280 ? 12.450 -1.451 -15.063 1.00 85.06 280 SER A CA 1
ATOM 2259 C C . SER A 1 280 ? 13.816 -1.925 -14.551 1.00 85.06 280 SER A C 1
ATOM 2261 O O . SER A 1 280 ? 14.060 -1.863 -13.351 1.00 85.06 280 SER A O 1
ATOM 2263 N N . TYR A 1 281 ? 14.721 -2.365 -15.434 1.00 90.75 281 TYR A N 1
ATOM 2264 C CA . TYR A 1 281 ? 16.091 -2.723 -15.054 1.00 90.75 281 TYR A CA 1
ATOM 2265 C C . TYR A 1 281 ? 16.839 -1.532 -14.448 1.00 90.75 281 TYR A C 1
ATOM 2267 O O . TYR A 1 281 ? 17.335 -1.638 -13.334 1.00 90.75 281 TYR A O 1
ATOM 2275 N N . VAL A 1 282 ? 16.860 -0.387 -15.137 1.00 89.06 282 VAL A N 1
ATOM 2276 C CA . VAL A 1 282 ? 17.543 0.839 -14.700 1.00 89.06 282 VAL A CA 1
ATOM 2277 C C . VAL A 1 282 ? 17.053 1.259 -13.321 1.00 89.06 282 VAL A C 1
ATOM 2279 O O . VAL A 1 282 ? 17.854 1.481 -12.419 1.00 89.06 282 VAL A O 1
ATOM 2282 N N . ARG A 1 283 ? 15.731 1.298 -13.130 1.00 87.62 283 ARG A N 1
ATOM 2283 C CA . ARG A 1 283 ? 15.130 1.656 -11.846 1.00 87.62 283 ARG A CA 1
ATOM 2284 C C . ARG A 1 283 ? 15.528 0.680 -10.734 1.00 87.62 283 ARG A C 1
ATOM 2286 O O . ARG A 1 283 ? 15.855 1.128 -9.638 1.00 87.62 283 ARG A O 1
ATOM 2293 N N . TYR A 1 284 ? 15.530 -0.625 -11.014 1.00 90.81 284 TYR A N 1
ATOM 2294 C CA . TYR A 1 284 ? 15.980 -1.626 -10.049 1.00 90.81 284 TYR A CA 1
ATOM 2295 C C . TYR A 1 284 ? 17.467 -1.490 -9.724 1.00 90.81 284 TYR A C 1
ATOM 2297 O O . TYR A 1 284 ? 17.823 -1.489 -8.553 1.00 90.81 284 TYR A O 1
ATOM 2305 N N . ALA A 1 285 ? 18.324 -1.344 -10.734 1.00 89.94 285 ALA A N 1
ATOM 2306 C CA . ALA A 1 285 ? 19.765 -1.205 -10.559 1.00 89.94 285 ALA A CA 1
ATOM 2307 C C . ALA A 1 285 ? 20.108 0.030 -9.714 1.00 89.94 285 ALA A C 1
ATOM 23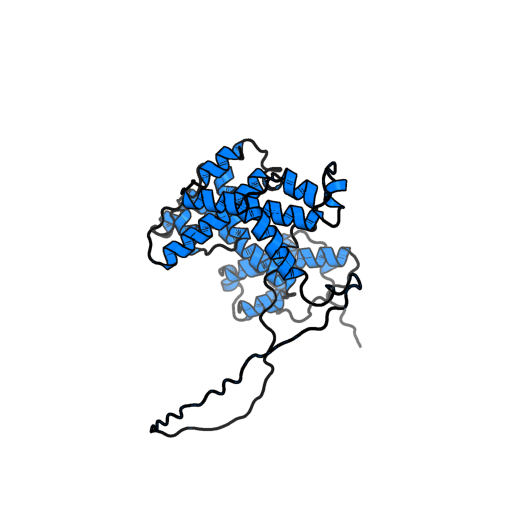09 O O . ALA A 1 285 ? 20.877 -0.080 -8.766 1.00 89.94 285 ALA A O 1
ATOM 2310 N N . THR A 1 286 ? 19.442 1.170 -9.942 1.00 88.56 286 THR A N 1
ATOM 2311 C CA . THR A 1 286 ? 19.588 2.351 -9.075 1.00 88.56 286 THR A CA 1
ATOM 2312 C C . THR A 1 286 ? 19.233 2.048 -7.614 1.00 88.56 286 THR A C 1
ATOM 2314 O O . THR A 1 286 ? 20.015 2.392 -6.726 1.00 88.56 286 THR A O 1
ATOM 2317 N N . MET A 1 287 ? 18.095 1.381 -7.364 1.00 87.69 287 MET A N 1
ATOM 2318 C CA . MET A 1 287 ? 17.663 0.986 -6.014 1.00 87.69 287 MET A CA 1
ATOM 2319 C C . MET A 1 287 ? 18.627 -0.010 -5.356 1.00 87.69 287 MET A C 1
ATOM 2321 O O . MET A 1 287 ? 18.963 0.144 -4.183 1.00 87.69 287 MET A O 1
ATOM 2325 N N . TYR A 1 288 ? 19.070 -1.021 -6.105 1.00 88.75 288 TYR A N 1
ATOM 2326 C CA . TYR A 1 288 ? 20.028 -2.024 -5.651 1.00 88.75 288 TYR A CA 1
ATOM 2327 C C . TYR A 1 288 ? 21.339 -1.356 -5.236 1.00 88.75 288 TYR A C 1
ATOM 2329 O O . TYR A 1 288 ? 21.823 -1.575 -4.127 1.00 88.75 288 TYR A O 1
ATOM 2337 N N . ASP A 1 289 ? 21.864 -0.464 -6.075 1.00 85.44 289 ASP A N 1
ATOM 2338 C CA . ASP A 1 289 ? 23.102 0.248 -5.789 1.00 85.44 289 ASP A CA 1
ATOM 2339 C C . ASP A 1 289 ? 22.966 1.199 -4.592 1.00 85.44 289 ASP A C 1
ATOM 2341 O O . ASP A 1 289 ? 23.908 1.339 -3.815 1.00 85.44 289 ASP A O 1
ATOM 2345 N N . ASP A 1 290 ? 21.826 1.886 -4.430 1.00 85.94 290 ASP A N 1
ATOM 2346 C CA . ASP A 1 290 ? 21.551 2.715 -3.241 1.00 85.94 290 ASP A CA 1
ATOM 2347 C C . ASP A 1 290 ? 21.584 1.880 -1.955 1.00 85.94 290 ASP A C 1
ATOM 2349 O O . ASP A 1 290 ? 22.124 2.316 -0.935 1.00 85.94 290 ASP A O 1
ATOM 2353 N N . GLU A 1 291 ? 21.020 0.673 -1.988 1.00 85.81 291 GLU A N 1
ATOM 2354 C CA . GLU A 1 291 ? 21.016 -0.218 -0.832 1.00 85.81 291 GLU A CA 1
ATOM 2355 C C . GLU A 1 291 ? 22.410 -0.782 -0.539 1.00 85.81 291 GLU A C 1
ATOM 2357 O O . GLU A 1 291 ? 22.855 -0.766 0.611 1.00 85.81 291 GLU A O 1
ATOM 2362 N N . MET A 1 292 ? 23.144 -1.199 -1.574 1.00 83.25 292 MET A N 1
ATOM 2363 C CA . MET A 1 292 ? 24.533 -1.636 -1.430 1.00 83.25 292 MET A CA 1
ATOM 2364 C C . MET A 1 292 ? 25.422 -0.524 -0.863 1.00 83.25 292 MET A C 1
ATOM 2366 O O . MET A 1 292 ? 26.251 -0.791 0.007 1.00 83.25 292 MET A O 1
ATOM 2370 N N . PHE A 1 293 ? 25.213 0.729 -1.280 1.00 80.81 293 PHE A N 1
ATOM 2371 C CA . PHE A 1 293 ? 25.946 1.876 -0.746 1.00 80.81 293 PHE A CA 1
ATOM 2372 C C . PHE A 1 293 ? 25.693 2.066 0.755 1.00 80.81 293 PHE A C 1
ATOM 2374 O O . PHE A 1 293 ? 26.639 2.216 1.533 1.00 80.81 293 PHE A O 1
ATOM 2381 N N . LYS A 1 294 ? 24.430 1.991 1.198 1.00 84.50 294 LYS A N 1
ATOM 2382 C CA . LYS A 1 294 ? 24.097 2.053 2.632 1.00 84.50 294 LYS A CA 1
ATOM 2383 C C . LYS A 1 294 ? 24.775 0.929 3.413 1.00 84.50 294 LYS A C 1
ATOM 2385 O O . LYS A 1 294 ? 25.349 1.188 4.470 1.00 84.50 294 LYS A O 1
ATOM 2390 N N . LEU A 1 295 ? 24.749 -0.301 2.894 1.00 82.06 295 LEU A N 1
ATOM 2391 C CA . LEU A 1 295 ? 25.397 -1.447 3.537 1.00 82.06 295 LEU A CA 1
ATOM 2392 C C . LEU A 1 295 ? 26.914 -1.253 3.644 1.00 82.06 295 LEU A C 1
ATOM 2394 O O . LEU A 1 295 ? 27.466 -1.426 4.733 1.00 82.06 295 LEU A O 1
ATOM 2398 N N . SER A 1 296 ? 27.566 -0.807 2.570 1.00 77.44 296 SER A N 1
ATOM 2399 C CA . SER A 1 296 ? 29.001 -0.510 2.561 1.00 77.44 296 SER A CA 1
ATOM 2400 C C . SER A 1 296 ? 29.364 0.579 3.577 1.00 77.44 296 SER A C 1
ATOM 2402 O O . SER A 1 296 ? 30.270 0.389 4.388 1.00 77.44 296 SER A O 1
ATOM 2404 N N . SER A 1 297 ? 28.588 1.669 3.637 1.00 79.06 297 SER A N 1
ATOM 2405 C CA . SER A 1 297 ? 28.795 2.748 4.617 1.00 79.06 297 SER A CA 1
ATOM 2406 C C . SER A 1 297 ? 28.634 2.300 6.078 1.00 79.06 297 SER A C 1
ATOM 2408 O O . SER A 1 297 ? 29.156 2.941 6.985 1.00 79.06 297 SER A O 1
ATOM 2410 N N . SER A 1 298 ? 27.954 1.171 6.313 1.00 81.19 298 SER A N 1
ATOM 2411 C CA . SER A 1 298 ? 27.792 0.560 7.638 1.00 81.19 298 SER A CA 1
ATOM 2412 C C . SER A 1 298 ? 28.911 -0.423 8.020 1.00 81.19 298 SER A C 1
ATOM 2414 O O . SER A 1 298 ? 28.814 -1.081 9.055 1.00 81.19 298 SER A O 1
ATOM 2416 N N . GLY A 1 299 ? 29.960 -0.544 7.197 1.00 75.94 299 GLY A N 1
ATOM 2417 C CA . GLY A 1 299 ? 31.090 -1.450 7.430 1.00 75.94 299 GLY A CA 1
ATOM 2418 C C . GLY A 1 299 ? 30.804 -2.916 7.088 1.00 75.94 299 GLY A C 1
ATOM 2419 O O . GLY A 1 299 ? 31.591 -3.789 7.447 1.00 75.94 299 GLY A O 1
ATOM 2420 N N . LYS A 1 300 ? 29.688 -3.207 6.406 1.00 75.25 300 LYS A N 1
ATOM 2421 C CA . LYS A 1 300 ? 29.400 -4.548 5.886 1.00 75.25 300 LYS A CA 1
ATOM 2422 C C . LYS A 1 300 ? 30.073 -4.735 4.532 1.00 75.25 300 LYS A C 1
ATOM 2424 O O . LYS A 1 300 ? 29.945 -3.893 3.646 1.00 75.25 300 LYS A O 1
ATOM 2429 N N . GLU A 1 301 ? 30.760 -5.859 4.372 1.00 67.19 301 GLU A N 1
ATOM 2430 C CA . GLU A 1 301 ? 31.382 -6.240 3.108 1.00 67.19 301 GLU A CA 1
ATOM 2431 C C . GLU A 1 301 ? 30.301 -6.531 2.053 1.00 67.19 301 GLU A C 1
ATOM 2433 O O . GLU A 1 301 ? 29.397 -7.340 2.274 1.00 67.19 301 GLU A O 1
ATOM 2438 N N . VAL A 1 302 ? 30.380 -5.848 0.910 1.00 62.97 302 VAL A N 1
ATOM 2439 C CA . VAL A 1 302 ? 29.468 -6.032 -0.224 1.00 62.97 302 VAL A CA 1
ATOM 2440 C C . VAL A 1 302 ? 30.198 -6.828 -1.299 1.00 62.97 302 VAL A C 1
ATOM 2442 O O . VAL A 1 302 ? 31.196 -6.367 -1.849 1.00 62.97 302 VAL A O 1
ATOM 2445 N N . LYS A 1 303 ? 29.691 -8.020 -1.626 1.00 60.50 303 LYS A N 1
ATOM 2446 C CA . LYS A 1 303 ? 30.194 -8.804 -2.759 1.00 60.50 303 LYS A CA 1
ATOM 2447 C C . LYS A 1 303 ? 29.618 -8.236 -4.055 1.00 60.50 303 LYS A C 1
ATOM 2449 O O . LYS A 1 303 ? 28.426 -8.379 -4.315 1.00 60.50 303 LYS A O 1
ATOM 2454 N N . ILE A 1 304 ? 30.461 -7.602 -4.864 1.00 61.88 304 ILE A N 1
ATOM 2455 C CA . ILE A 1 304 ? 30.104 -7.193 -6.227 1.00 61.88 304 ILE A CA 1
ATOM 2456 C C . ILE A 1 304 ? 30.337 -8.401 -7.141 1.00 61.88 304 ILE A C 1
ATOM 2458 O O . ILE A 1 304 ? 31.444 -8.933 -7.192 1.00 61.88 304 ILE A O 1
ATOM 2462 N N . GLY A 1 305 ? 29.288 -8.869 -7.822 1.00 59.34 305 GLY A N 1
ATOM 2463 C CA . GLY A 1 305 ? 29.387 -9.990 -8.761 1.00 59.34 305 GLY A CA 1
ATOM 2464 C C . GLY A 1 305 ? 30.226 -9.618 -9.986 1.00 59.34 305 GLY A C 1
ATOM 2465 O O . GLY A 1 305 ? 29.993 -8.583 -10.604 1.00 59.34 305 GLY A O 1
ATOM 2466 N N . SER A 1 306 ? 31.196 -10.458 -10.344 1.00 57.53 306 SER A N 1
ATOM 2467 C CA . SER A 1 306 ? 32.164 -10.231 -11.430 1.00 57.53 306 SER A CA 1
ATOM 2468 C C . SER A 1 306 ? 31.689 -10.698 -12.817 1.00 57.53 306 SER A C 1
ATOM 2470 O O . SER A 1 306 ? 32.513 -10.893 -13.704 1.00 57.53 306 SER A O 1
ATOM 2472 N N . GLU A 1 307 ? 30.385 -10.909 -13.016 1.00 72.81 307 GLU A N 1
ATOM 2473 C CA . GLU A 1 307 ? 29.831 -11.642 -14.176 1.00 72.81 307 GLU A CA 1
ATOM 2474 C C . GLU A 1 307 ? 29.039 -10.764 -15.170 1.00 72.81 307 GLU A C 1
ATOM 2476 O O . GLU A 1 307 ? 28.379 -11.276 -16.071 1.00 72.81 307 GLU A O 1
ATOM 2481 N N . ALA A 1 308 ? 29.099 -9.433 -15.049 1.00 77.94 308 ALA A N 1
ATOM 2482 C CA . ALA A 1 308 ? 28.314 -8.530 -15.896 1.00 77.94 308 ALA A CA 1
ATOM 2483 C C . ALA A 1 308 ? 28.800 -8.494 -17.361 1.00 77.94 308 ALA A C 1
ATOM 2485 O O . ALA A 1 308 ? 29.996 -8.383 -17.641 1.00 77.94 308 ALA A O 1
ATOM 2486 N N . SER A 1 309 ? 27.860 -8.520 -18.314 1.00 78.88 309 SER A N 1
ATOM 2487 C CA . SER A 1 309 ? 28.176 -8.374 -19.747 1.00 78.88 309 SER A CA 1
ATOM 2488 C C . SER A 1 309 ? 28.663 -6.951 -20.083 1.00 78.88 309 SER A C 1
ATOM 2490 O O . SER A 1 309 ? 28.299 -6.005 -19.383 1.00 78.88 309 SER A O 1
ATOM 2492 N N . PRO A 1 310 ? 29.408 -6.722 -21.188 1.00 81.31 310 PRO A N 1
ATOM 2493 C CA . PRO A 1 310 ? 29.822 -5.369 -21.580 1.00 81.31 310 PRO A CA 1
ATOM 2494 C C . PRO A 1 310 ? 28.656 -4.378 -21.741 1.00 81.31 310 PRO A C 1
ATOM 2496 O O . PRO A 1 310 ? 28.784 -3.202 -21.407 1.00 81.31 310 PRO A O 1
ATOM 2499 N N . ALA A 1 311 ? 27.501 -4.847 -22.228 1.00 80.00 311 ALA A N 1
ATOM 2500 C CA . ALA A 1 311 ? 26.299 -4.026 -22.353 1.00 80.00 311 ALA A CA 1
ATOM 2501 C C . ALA A 1 311 ? 25.709 -3.657 -20.982 1.00 80.00 311 ALA A C 1
ATOM 2503 O O . ALA A 1 311 ? 25.339 -2.503 -20.771 1.00 80.00 311 ALA A O 1
ATOM 2504 N N . GLU A 1 312 ? 25.674 -4.610 -20.048 1.00 80.06 312 GLU A N 1
ATOM 2505 C CA . GLU A 1 312 ? 25.238 -4.383 -18.667 1.00 80.06 312 GLU A CA 1
ATOM 2506 C C . GLU A 1 312 ? 26.158 -3.378 -17.958 1.00 80.06 312 GLU A C 1
ATOM 2508 O O . GLU A 1 312 ? 25.678 -2.417 -17.356 1.00 80.06 312 GLU A O 1
ATOM 2513 N N . ILE A 1 313 ? 27.479 -3.537 -18.105 1.00 80.75 313 ILE A N 1
ATOM 2514 C CA . ILE A 1 313 ? 28.485 -2.621 -17.547 1.00 80.75 313 ILE A CA 1
ATOM 2515 C C . ILE A 1 313 ? 28.264 -1.197 -18.063 1.00 80.75 313 ILE A C 1
ATOM 2517 O O . ILE A 1 313 ? 28.211 -0.267 -17.262 1.00 80.75 313 ILE A O 1
ATOM 2521 N N . ASN A 1 314 ? 28.087 -1.010 -19.374 1.00 83.31 314 ASN A N 1
ATOM 2522 C CA . ASN A 1 314 ? 27.869 0.319 -19.953 1.00 83.31 314 ASN A CA 1
ATOM 2523 C C . ASN A 1 314 ? 26.614 1.001 -19.388 1.00 83.31 314 ASN A C 1
ATOM 2525 O O . ASN A 1 314 ? 26.655 2.185 -19.057 1.00 83.31 314 ASN A O 1
ATOM 2529 N N . ILE A 1 315 ? 25.514 0.258 -19.231 1.00 82.56 315 ILE A N 1
ATOM 2530 C CA . ILE A 1 315 ? 24.284 0.806 -18.646 1.00 82.56 315 ILE A CA 1
ATOM 2531 C C . ILE A 1 315 ? 24.475 1.125 -17.161 1.00 82.56 315 ILE A C 1
ATOM 2533 O O . ILE A 1 315 ? 24.057 2.192 -16.721 1.00 82.56 315 ILE A O 1
ATOM 2537 N N . ASN A 1 316 ? 25.148 0.268 -16.393 1.00 82.38 316 ASN A N 1
ATOM 2538 C CA . ASN A 1 316 ? 25.437 0.547 -14.984 1.00 82.38 316 ASN A CA 1
ATOM 2539 C C . ASN A 1 316 ? 26.326 1.793 -14.827 1.00 82.38 316 ASN A C 1
ATOM 2541 O O . ASN A 1 316 ? 26.059 2.637 -13.974 1.00 82.38 316 ASN A O 1
ATOM 2545 N N . VAL A 1 317 ? 27.314 1.980 -15.708 1.00 80.81 317 VAL A N 1
ATOM 2546 C CA . VAL A 1 317 ? 28.137 3.198 -15.753 1.00 80.81 317 VAL A CA 1
ATOM 2547 C C . VAL A 1 317 ? 27.292 4.440 -16.056 1.00 80.81 317 VAL A C 1
ATOM 2549 O O . VAL A 1 317 ? 27.470 5.463 -15.395 1.00 80.81 317 VAL A O 1
ATOM 2552 N N . GLU A 1 318 ? 26.346 4.368 -17.000 1.00 83.38 318 GLU A N 1
ATOM 2553 C CA . GLU A 1 318 ? 25.402 5.466 -17.270 1.00 83.38 318 GLU A CA 1
ATOM 2554 C C . GLU A 1 318 ? 24.540 5.795 -16.043 1.00 83.38 318 GLU A C 1
ATOM 2556 O O . GLU A 1 318 ? 24.368 6.970 -15.707 1.00 83.38 318 GLU A O 1
ATOM 2561 N N . ILE A 1 319 ? 24.042 4.772 -15.343 1.00 80.75 319 ILE A N 1
ATOM 2562 C CA . ILE A 1 319 ? 23.271 4.936 -14.105 1.00 80.75 319 ILE A CA 1
ATOM 2563 C C . ILE A 1 319 ? 24.113 5.672 -13.058 1.00 80.75 319 ILE A C 1
ATOM 2565 O O . ILE A 1 319 ? 23.665 6.682 -12.512 1.00 80.75 319 ILE A O 1
ATOM 2569 N N . TRP A 1 320 ? 25.350 5.235 -12.819 1.00 79.50 320 TRP A N 1
ATOM 2570 C CA . TRP A 1 320 ? 26.242 5.863 -11.840 1.00 79.50 320 TRP A CA 1
ATOM 2571 C C . TRP A 1 320 ? 26.601 7.303 -12.199 1.00 79.50 320 TRP A C 1
ATOM 2573 O O . TRP A 1 320 ? 26.578 8.173 -11.325 1.00 79.50 320 TRP A O 1
ATOM 2583 N N . ALA A 1 321 ? 26.877 7.566 -13.480 1.00 77.06 321 ALA A N 1
ATOM 2584 C CA . ALA A 1 321 ? 27.154 8.908 -13.979 1.00 77.06 321 ALA A CA 1
ATOM 2585 C C . ALA A 1 321 ? 25.949 9.841 -13.783 1.00 77.06 321 ALA A C 1
ATOM 2587 O O . ALA A 1 321 ? 26.118 10.982 -13.360 1.00 77.06 321 ALA A O 1
ATOM 2588 N N . SER A 1 322 ? 24.729 9.349 -14.024 1.00 75.62 322 SER A N 1
ATOM 2589 C CA . SER A 1 322 ? 23.497 10.132 -13.852 1.00 75.62 322 SER A CA 1
ATOM 2590 C C . SER A 1 322 ? 23.171 10.467 -12.390 1.00 75.62 322 SER A C 1
ATOM 2592 O O . SER A 1 322 ? 22.474 11.444 -12.124 1.00 75.62 322 SER A O 1
ATOM 2594 N N . ALA A 1 323 ? 23.695 9.688 -11.441 1.00 69.31 323 ALA A N 1
ATOM 2595 C CA . ALA A 1 323 ? 23.417 9.820 -10.014 1.00 69.31 323 ALA A CA 1
ATOM 2596 C C . ALA A 1 323 ? 24.498 10.596 -9.228 1.00 69.31 323 ALA A C 1
ATOM 2598 O O . ALA A 1 323 ? 24.437 10.626 -8.001 1.00 69.31 323 ALA A O 1
ATOM 2599 N N . ASN A 1 324 ? 25.482 11.222 -9.898 1.00 67.44 324 ASN A N 1
ATOM 2600 C CA . ASN A 1 324 ? 26.594 11.961 -9.266 1.00 67.44 324 ASN A CA 1
ATOM 2601 C C . ASN A 1 324 ? 27.346 11.161 -8.174 1.00 67.44 324 ASN A C 1
ATOM 2603 O O . ASN A 1 324 ? 27.779 11.720 -7.164 1.00 67.44 324 ASN A O 1
ATOM 2607 N N . ARG A 1 325 ? 27.502 9.842 -8.346 1.00 62.38 325 ARG A N 1
ATOM 2608 C CA . ARG A 1 325 ? 28.124 8.988 -7.317 1.00 62.38 325 ARG A CA 1
ATOM 2609 C C . ARG A 1 325 ? 29.666 9.100 -7.314 1.00 62.38 325 ARG A C 1
ATOM 2611 O O . ARG A 1 325 ? 30.253 9.320 -8.376 1.00 62.38 325 ARG A O 1
ATOM 2618 N N . PRO A 1 326 ? 30.348 8.947 -6.156 1.00 53.97 326 PRO A N 1
ATOM 2619 C CA . PRO A 1 326 ? 31.809 9.060 -6.060 1.00 53.97 326 PRO A CA 1
ATOM 2620 C C . PRO A 1 326 ? 32.547 8.012 -6.906 1.00 53.97 326 PRO A C 1
ATOM 2622 O O . PRO A 1 326 ? 32.150 6.849 -6.963 1.00 53.97 326 PRO A O 1
ATOM 2625 N N . LYS A 1 327 ? 33.682 8.400 -7.507 1.00 51.72 327 LYS A N 1
ATOM 2626 C CA . LYS A 1 327 ? 34.520 7.513 -8.342 1.00 51.72 327 LYS A CA 1
ATOM 2627 C C . LYS A 1 327 ? 35.128 6.326 -7.580 1.00 51.72 327 LYS A C 1
ATOM 2629 O O . LYS A 1 327 ? 35.587 5.383 -8.213 1.00 51.72 327 LYS A O 1
ATOM 2634 N N . GLU A 1 328 ? 35.132 6.350 -6.248 1.00 49.91 328 GLU A N 1
ATOM 2635 C CA . GLU A 1 328 ? 35.686 5.286 -5.395 1.00 49.91 328 GLU A CA 1
ATOM 2636 C C . GLU A 1 328 ? 34.982 3.928 -5.577 1.00 49.91 328 GLU A C 1
ATOM 2638 O O . GLU A 1 328 ? 35.599 2.890 -5.345 1.00 49.91 328 GLU A O 1
ATOM 2643 N N . TYR A 1 329 ? 33.740 3.928 -6.078 1.00 43.34 329 TYR A N 1
ATOM 2644 C CA . TYR A 1 329 ? 32.971 2.727 -6.434 1.00 43.34 329 TYR A CA 1
ATOM 2645 C C . TYR A 1 329 ? 33.470 2.020 -7.708 1.00 43.34 329 TYR A C 1
ATOM 2647 O O . TYR A 1 329 ? 33.154 0.857 -7.935 1.00 43.34 329 TYR A O 1
ATOM 2655 N N . LEU A 1 330 ? 34.263 2.706 -8.540 1.00 44.59 330 LEU A N 1
ATOM 2656 C CA . LEU A 1 330 ? 34.800 2.178 -9.800 1.00 44.59 330 LEU A CA 1
ATOM 2657 C C . LEU A 1 330 ? 36.086 1.362 -9.612 1.00 44.59 330 LEU A C 1
ATOM 2659 O O . LEU A 1 330 ? 36.728 1.007 -10.601 1.00 44.59 330 LEU A O 1
ATOM 2663 N N . ARG A 1 331 ? 36.501 1.069 -8.370 1.00 42.78 331 ARG A N 1
ATOM 2664 C CA . ARG A 1 331 ? 37.589 0.114 -8.138 1.00 42.78 331 ARG A CA 1
ATOM 2665 C C . ARG A 1 331 ? 37.098 -1.274 -8.535 1.00 42.78 331 ARG A C 1
ATOM 2667 O O . ARG A 1 331 ? 36.532 -2.003 -7.728 1.00 42.78 331 ARG A O 1
ATOM 2674 N N . THR A 1 332 ? 37.337 -1.630 -9.794 1.00 40.06 332 THR A N 1
ATOM 2675 C CA . THR A 1 332 ? 37.330 -3.019 -10.250 1.00 40.06 332 THR A CA 1
ATOM 2676 C C . THR A 1 332 ? 38.127 -3.854 -9.250 1.00 40.06 332 THR A C 1
ATOM 2678 O O . THR A 1 332 ? 39.169 -3.365 -8.790 1.00 40.06 332 THR A O 1
ATOM 2681 N N . PRO A 1 333 ? 37.683 -5.077 -8.897 1.00 39.38 333 PRO A N 1
ATOM 2682 C CA . PRO A 1 333 ? 38.499 -5.966 -8.087 1.00 39.38 333 PRO A CA 1
ATOM 2683 C C . PRO A 1 333 ? 39.863 -6.033 -8.760 1.00 39.38 333 PRO A C 1
ATOM 2685 O O . PRO A 1 333 ? 39.955 -6.357 -9.945 1.00 39.38 333 PRO A O 1
ATOM 2688 N N . SER A 1 334 ? 40.887 -5.580 -8.031 1.00 37.06 334 SER A N 1
ATOM 2689 C CA . SER A 1 334 ? 42.268 -5.602 -8.488 1.00 37.06 334 SER A CA 1
ATOM 2690 C C . SER A 1 334 ? 42.495 -6.968 -9.102 1.00 37.06 334 SER A C 1
ATOM 2692 O O . SER A 1 334 ? 42.302 -7.974 -8.418 1.00 37.06 334 SER A O 1
ATOM 2694 N N . THR A 1 335 ? 42.858 -7.013 -10.382 1.00 36.66 335 THR A N 1
ATOM 2695 C CA . THR A 1 335 ? 43.472 -8.201 -10.957 1.00 36.66 335 THR A CA 1
ATOM 2696 C C . THR A 1 335 ? 44.663 -8.495 -10.064 1.00 36.66 335 THR A C 1
ATOM 2698 O O . THR A 1 335 ? 45.667 -7.785 -10.110 1.00 36.66 335 THR A O 1
ATOM 2701 N N . ALA A 1 336 ? 44.492 -9.441 -9.145 1.00 34.94 336 ALA A N 1
ATOM 2702 C CA . ALA A 1 336 ? 45.587 -10.013 -8.405 1.00 34.94 336 ALA A CA 1
ATOM 2703 C C . ALA A 1 336 ? 46.429 -10.710 -9.468 1.00 34.94 336 ALA A C 1
ATOM 2705 O O . ALA A 1 336 ? 46.071 -11.773 -9.972 1.00 34.94 336 ALA A O 1
ATOM 2706 N N . THR A 1 337 ? 47.468 -10.014 -9.915 1.00 36.81 337 THR A N 1
ATOM 2707 C CA . THR A 1 337 ? 48.543 -10.612 -10.689 1.00 36.81 337 THR A CA 1
ATOM 2708 C C . THR A 1 337 ? 49.131 -11.727 -9.814 1.00 36.81 337 THR A C 1
ATOM 2710 O O . THR A 1 337 ? 49.333 -11.467 -8.624 1.00 36.81 337 THR A O 1
ATOM 2713 N N . PRO A 1 338 ? 49.302 -12.949 -10.349 1.00 46.56 338 PRO A N 1
ATOM 2714 C CA . PRO A 1 338 ? 49.668 -14.134 -9.571 1.00 46.56 338 PRO A CA 1
ATOM 2715 C C . PRO A 1 338 ? 50.987 -14.006 -8.809 1.00 46.56 338 PRO A C 1
ATOM 2717 O O . PRO A 1 338 ? 51.888 -13.279 -9.293 1.00 46.56 338 PRO A O 1
#

Sequence (338 aa):
MRLYIILMAAVFSQLATSGTLASSSHRVPTSSITSLDAEHKFPANYFTVDGRRSLRASKSIDDEERVIPAISKWMKTTFWLNTGKSDEHVRKTLGLEGLSGASLKASPNYAYYEHFLYALEGRKLDDMLSREVSTQSVWNENKLDDILAAQLKDSDGFKTYARYVTMYDDKMISLRNKDKDVNLEFGSSTAEKNAKVEIWISAERPSWYVRKVLNLDVRSKNAHQGSENYKYYKKFLHGIEGRKMDRWLSAGVTTHQLWGLYQLDEMSYTLLKKRSSLMSYVRYATMYDDEMFKLSSSGKEVKIGSEASPAEININVEIWASANRPKEYLRTPSTATP

=== Feature glossary ===
A reading guide for the features in this record.

Start from the sequence.

  · Sequence gives the chain of amino acids in standard one-letter code (A=alanine, C=cysteine, …, Y=tyrosine), read N→C. It is the only feature that is directly encoded by the gene; all structural features are derived from the folded form of this sequence.

Fold it, and you get atomic coordinates and the backbone conformation that goes with them.

  · Structure coordinates are given as an mmCIF _atom_site loop: one row per atom with element, residue name, chain id, sequence number, and x/y/z position in Å. Only the four main-chain atoms per residue are included here; side chains are omitted to keep the record compact.

  · Backbone dihedral angles. Every residue except chain termini has a φ (preceding-C → N → Cα → C) and a ψ (N → Cα → C → next-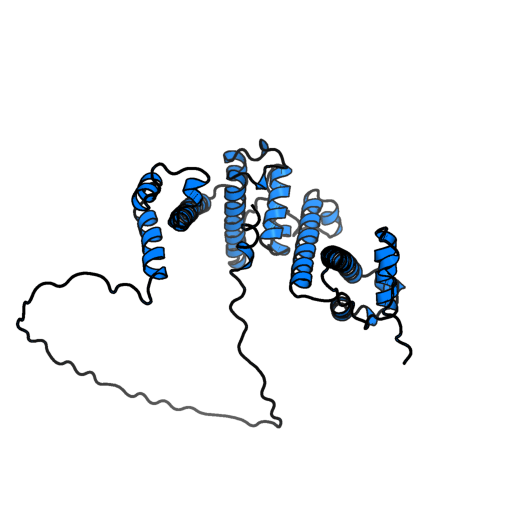N). They are reported in degrees following the IUPAC sign convention. Secondary structure is essentially a statement about which (φ, ψ) basin each residue occupies.

  · Eight-state secondary structure (DSSP): H is the canonical α-helix, G the tighter 3₁₀-helix, I the wider π-helix; E/B are β-structure, T and S are turns and bends, and '-' is everything else. DSSP derives these from the pattern of main-chain N–H···O=C hydrogen bonds, not from the sequence.

  · SS3 is a coarse helix/strand/coil call (letters a/b/c) made by the P-SEA algorithm from inter-Cα distances and dihedrals. It is less detailed than DSSP but needs only Cα positions.

Summarize the fold with a handful of shape descriptors and a per-residue structural alphabet.

  · Radius of gyration (Rg) is the root-mean-square distance of Cα atoms from their centroid — a single number for overall size and compactness. A globular domain of N residues has Rg ≈ 2.2·N^0.38 Å; an extended or disordered chain has a much larger Rg. The Cα contact count is the number of residue pairs whose Cα atoms are within 8 Å and are more than four positions apart in sequence — a standard proxy for tertiary packing density. The bounding box is the smallest axis-aligned box enclosing all Cα atoms.

  · 3Di is Foldseek's structural alphabet. Each residue is assigned one of twenty discrete states based on how its Cα sits relative to its spatial (not sequential) neighbors. Aligning 3Di strings finds structural homologs roughly as well as full 3D superposition, but orders of magnitude faster.

  · Solvent-accessible surface area (SASA) is the area in Å² traced out by the centre of a 1.4 Å probe sphere (a water molecule) rolled over the protein's van der Waals surface (Shrake–Rupley / Lee–Richards construction). Buried residues have near-zero SASA; fully exposed residues can exceed 200 Å². The total SASA scales roughly with the number of surface residues.

Ask how reliable the model is.

  · For AlphaFold models, the B-factor field carries pLDDT — the model's own estimate of local accuracy on a 0–100 scale. Regions with pLDDT<50 should be treated as essentially unmodeled; they often correspond to intrinsically disordered segments.

  · For experimental (PDB) structures, the B-factor (temperature factor) quantifies the positional spread of each atom in the crystal — a combination of thermal vibration and static disorder — in units of Å². High B-factors mark flexible loops or poorly resolved regions; low B-factors mark the rigid, well-ordered core.

  · Predicted Aligned Error (PAE) is an AlphaFold confidence matrix: entry (i, j) is the expected error in the position of residue j, in ångströms, when the prediction is superimposed on the true structure at residue i. Low PAE within a block of residues means that block is internally rigid and well-predicted; high PAE between two blocks means their relative placement is uncertain even if each block individually is confident.

Place it in context: what it resembles, what it is annotated as, and how it looks.

  · Structural nearest neighbors (via Foldseek easy-search vs the PDB). Reported per hit: target PDB id, E-value, and alignment TM-score. A TM-score above ~0.5 is the conventional threshold for 'same fold'.

  · Functional annotations link the protein to curated databases. InterPro entries identify conserved domains and families by matching the sequence against member-database signatures (Pfam, PROSITE, CDD, …). Gene Ontology (GO) terms describe molecular function, biological process, and cellular component in a controlled vocabulary. CATH places the structure in a hierarchical fold classification (Class/Architecture/Topology/Homologous-superfamily). The organism is the source species.

  · The contact map is a binary N×N matrix image: pixel (i, j) is dark where Cα_i and Cα_j are within 8 Å and |i−j|>4. Because the |i−j|>4 filter removes local helical contacts, off-diagonal stripes parallel to the main diagonal indicate parallel β-sheets; stripes perpendicular to it indicate antiparallel β-sheets. The Ramachandran plot scatters every residue's (φ, ψ) pair against the sterically allowed regions. The PAE heatmap renders the predicted-aligned-error matrix.

  · Six rendered views show the 3D structure from the faces of a cube — i.e. along ±x, ±y, ±z. Rendering representation is drawn randomly per protein from cartoon (secondary-structure ribbons), sticks (backbone bonds), or molecular surface; coloring is either N→C rainbow (blue at the N-terminus through red at the C-terminus) or one color per chain.